Protein AF-A0A2G9NJZ9-F1 (afdb_monomer)

Secondary structure (DSSP, 8-state):
-------------TTHHHHHHHHHHHHHHHHHHHHHHHHHHHHHHHHHHHHHHHHHHTT--EEEEE---SSTTS--TTTS---TT----EEEEEEEPS-SSS-B-EEEEEEE-SS-EEEEEEEGGGSS---B-TT-EEEEEE--TT-SS----TT-PPEEEEEEEEE-TTS-EEE-TT--EEEE--

Foldseek 3Di:
DDDDDDDDDPDDPPPPVVVVVVVVVVVVVVVVVVVVVVVVVVVVVVVVLLVLFQQQLVWKAKDKDWDFPPDPVRPFLLAADDPPPDFSWTKIKMFIEDTGDDKFQAKKKWKDLPPDIDIDIAGVVVVRHRIADHRGMDIDTHGQPPPPDRPHDPPGWMWIWMWTWDATPVRDTDTNPPNTDTDIDD

Sequence (186 aa):
MKGGEDKLRQINKKGLSTIVTTLIMVLLVIVAIMIVWGVVNGMLSNTKSRTETLSKCTEISIQTSVKGGTSPTDQSRCGTQFVAGGSEDCQVTVERKLGGGGTIDGLKIVVSDGTSSISEDFTASTGETGNLGEVASKTFTVDQTTATTLIDAVGTSYKITAVPFFLDASGKQVYCNEATYTFSHP

Structure (mmCIF, N/CA/C/O backbone):
data_AF-A0A2G9NJZ9-F1
#
_entry.id   AF-A0A2G9NJZ9-F1
#
loop_
_atom_site.group_PDB
_atom_site.id
_atom_site.type_symbol
_atom_site.label_atom_id
_atom_site.label_alt_id
_atom_site.label_comp_id
_atom_site.label_asym_id
_atom_site.label_entity_id
_atom_site.label_seq_id
_atom_site.pdbx_PDB_ins_code
_atom_site.Cartn_x
_atom_site.Cartn_y
_atom_site.Cartn_z
_atom_site.occupancy
_atom_site.B_iso_or_equiv
_atom_site.auth_seq_id
_atom_site.auth_comp_id
_atom_site.auth_asym_id
_atom_site.auth_atom_id
_atom_site.pdbx_PDB_model_num
ATOM 1 N N . MET A 1 1 ? -40.829 24.770 97.230 1.00 45.19 1 MET A N 1
ATOM 2 C CA . MET A 1 1 ? -40.334 23.404 96.952 1.00 45.19 1 MET A CA 1
ATOM 3 C C . MET A 1 1 ? -40.577 23.106 95.478 1.00 45.19 1 MET A C 1
ATOM 5 O O . MET A 1 1 ? -41.706 23.283 95.060 1.00 45.19 1 MET A O 1
ATOM 9 N N . LYS A 1 2 ? -39.491 22.761 94.756 1.00 49.41 2 LYS A N 1
ATOM 10 C CA . LYS A 1 2 ? -39.335 21.843 93.596 1.00 49.41 2 LYS A CA 1
ATOM 11 C C . LYS A 1 2 ? -40.462 21.792 92.541 1.00 49.41 2 LYS A C 1
ATOM 13 O O . LYS A 1 2 ? -41.576 21.459 92.894 1.00 49.41 2 LYS A O 1
ATOM 18 N N . GLY A 1 3 ? -40.252 22.033 91.243 1.00 61.03 3 GLY A N 1
ATOM 19 C CA . GLY A 1 3 ? -39.043 21.928 90.412 1.00 61.03 3 GLY A CA 1
ATOM 20 C C . GLY A 1 3 ? -38.991 20.560 89.711 1.00 61.03 3 GLY A C 1
ATOM 21 O O . GLY A 1 3 ? -38.747 19.559 90.378 1.00 61.03 3 GLY A O 1
ATOM 22 N N . GLY A 1 4 ? -39.194 20.554 88.390 1.00 64.50 4 GLY A N 1
ATOM 23 C CA . GLY A 1 4 ? -39.422 19.385 87.519 1.00 64.50 4 GLY A CA 1
ATOM 24 C C . GLY A 1 4 ? -40.780 19.587 86.848 1.00 64.50 4 GLY A C 1
ATOM 25 O O . GLY A 1 4 ? -41.740 19.834 87.557 1.00 64.50 4 GLY A O 1
ATOM 26 N N . GLU A 1 5 ? -40.921 19.670 85.527 1.00 58.47 5 GLU A N 1
ATOM 27 C CA . GLU A 1 5 ? -40.842 18.532 84.608 1.00 58.47 5 GLU A CA 1
ATOM 28 C C . GLU A 1 5 ? -40.707 19.017 83.140 1.00 58.47 5 GLU A C 1
ATOM 30 O O . GLU A 1 5 ? -41.648 18.926 82.365 1.00 58.47 5 GLU A O 1
ATOM 35 N N . ASP A 1 6 ? -39.527 19.476 82.710 1.00 59.28 6 ASP A N 1
ATOM 36 C CA . ASP A 1 6 ? -39.262 19.772 81.288 1.00 59.28 6 ASP A CA 1
ATOM 37 C C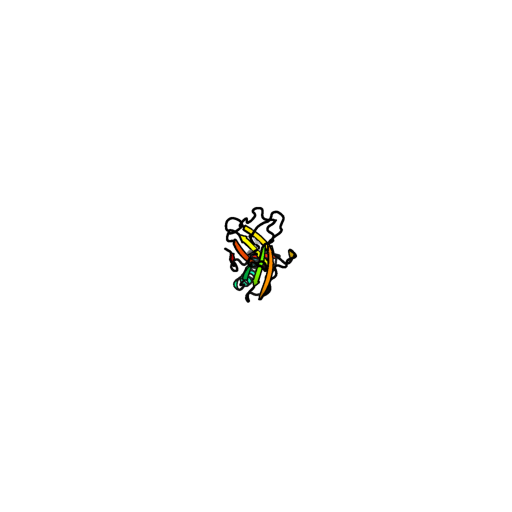 . ASP A 1 6 ? -38.173 18.840 80.756 1.00 59.28 6 ASP A C 1
ATOM 39 O O . ASP A 1 6 ? -37.009 19.218 80.596 1.00 59.28 6 ASP A O 1
ATOM 43 N N . LYS A 1 7 ? -38.504 17.561 80.544 1.00 61.22 7 LYS A N 1
ATOM 44 C CA . LYS A 1 7 ? -37.526 16.625 79.976 1.00 61.22 7 LYS A CA 1
ATOM 45 C C . LYS A 1 7 ? -38.126 15.463 79.200 1.00 61.22 7 LYS A C 1
ATOM 47 O O . LYS A 1 7 ? -37.788 14.318 79.467 1.00 61.22 7 LYS A O 1
ATOM 52 N N . LEU A 1 8 ? -38.961 15.713 78.192 1.00 64.62 8 LEU A N 1
ATOM 53 C CA . LEU A 1 8 ? -39.339 14.643 77.265 1.00 64.62 8 LEU A CA 1
ATOM 54 C C . LEU A 1 8 ? -39.362 15.102 75.806 1.00 64.62 8 LEU A C 1
ATOM 56 O O . LEU A 1 8 ? -39.957 16.112 75.458 1.00 64.62 8 LEU A O 1
ATOM 60 N N . ARG A 1 9 ? -38.761 14.241 74.970 1.00 60.66 9 ARG A N 1
ATOM 61 C CA . ARG A 1 9 ? -38.764 14.195 73.495 1.00 60.66 9 ARG A CA 1
ATOM 62 C C . ARG A 1 9 ? -37.653 14.940 72.756 1.00 60.66 9 ARG A C 1
ATOM 64 O O . ARG A 1 9 ? -37.894 15.770 71.889 1.00 60.66 9 ARG A O 1
ATOM 71 N N . GLN A 1 10 ? -36.422 14.473 72.953 1.00 61.88 10 GLN A N 1
ATOM 72 C CA . GLN A 1 10 ? -35.393 14.553 71.915 1.00 61.88 10 GLN A CA 1
ATOM 73 C C . GLN A 1 10 ? -35.492 13.286 71.043 1.00 61.88 10 GLN A C 1
ATOM 75 O O . GLN A 1 10 ? -34.982 12.225 71.391 1.00 61.88 10 GLN A O 1
ATOM 80 N N . ILE A 1 11 ? -36.251 13.361 69.949 1.00 62.44 11 ILE A N 1
ATOM 81 C CA . ILE A 1 11 ? -36.480 12.227 69.042 1.00 62.44 11 ILE A CA 1
ATOM 82 C C . ILE A 1 11 ? -35.217 12.027 68.189 1.00 62.44 11 ILE A C 1
ATOM 84 O O . ILE A 1 11 ? -34.741 12.957 67.536 1.00 62.44 11 ILE A O 1
ATOM 88 N N . ASN A 1 12 ? -34.664 10.814 68.221 1.00 62.75 12 ASN A N 1
ATOM 89 C CA . ASN A 1 12 ? -33.459 10.382 67.510 1.00 62.75 12 ASN A CA 1
ATOM 90 C C . ASN A 1 12 ? -33.547 10.623 65.986 1.00 62.75 12 ASN A C 1
ATOM 92 O O . ASN A 1 12 ? -34.016 9.773 65.237 1.00 62.75 12 ASN A O 1
ATOM 96 N N . LYS A 1 13 ? -33.012 11.752 65.502 1.00 57.97 13 LYS A N 1
ATOM 97 C CA . LYS A 1 13 ? -32.782 12.022 64.064 1.00 57.97 13 LYS A CA 1
ATOM 98 C C . LYS A 1 13 ? -31.483 11.398 63.519 1.00 57.97 13 LYS A C 1
ATOM 100 O O . LYS A 1 13 ? -31.133 11.611 62.363 1.00 57.97 13 LYS A O 1
ATOM 105 N N . LYS A 1 14 ? -30.755 10.624 64.334 1.00 59.78 14 LYS A N 1
ATOM 106 C CA . LYS A 1 14 ? -29.410 10.117 64.004 1.00 59.78 14 LYS A CA 1
ATOM 107 C C . LYS A 1 14 ? -29.382 8.955 62.995 1.00 59.78 14 LYS A C 1
ATOM 109 O O . LYS A 1 14 ? -28.317 8.666 62.472 1.00 59.78 14 LYS A O 1
ATOM 114 N N . GLY A 1 15 ? -30.521 8.326 62.684 1.00 62.88 15 GLY A N 1
ATOM 115 C CA . GLY A 1 15 ? -30.585 7.216 61.716 1.00 62.88 15 GLY A CA 1
ATOM 116 C C . GLY A 1 15 ? -30.748 7.639 60.249 1.00 62.88 15 GLY A C 1
ATOM 117 O O . GLY A 1 15 ? -30.256 6.960 59.355 1.00 62.88 15 GLY A O 1
ATOM 118 N N . LEU A 1 16 ? -31.398 8.779 59.986 1.00 68.44 16 LEU A N 1
ATOM 119 C CA . LEU A 1 16 ? -31.739 9.207 58.621 1.00 68.44 16 LEU A CA 1
ATOM 120 C C . LEU A 1 16 ? -30.528 9.756 57.848 1.00 68.44 16 LEU A C 1
ATOM 122 O O . LEU A 1 16 ? -30.429 9.557 56.643 1.00 68.44 16 LEU A O 1
ATOM 126 N N . SER A 1 17 ? -29.572 10.387 58.540 1.00 75.81 17 SER A N 1
ATOM 127 C CA . SER A 1 17 ? -28.379 10.969 57.904 1.00 75.81 17 SER A CA 1
ATOM 128 C C . SER A 1 17 ? -27.462 9.905 57.286 1.00 75.81 17 SER A C 1
ATOM 130 O O . SER A 1 17 ? -26.921 10.106 56.205 1.00 75.81 17 SER A O 1
ATOM 132 N N . THR A 1 18 ? -27.350 8.735 57.922 1.00 86.88 18 THR A N 1
ATOM 133 C CA . THR A 1 18 ? -26.489 7.634 57.457 1.00 86.88 18 THR A CA 1
ATOM 134 C C . THR A 1 18 ? -27.000 6.988 56.167 1.00 86.88 18 THR A C 1
ATOM 136 O O . THR A 1 18 ? -26.220 6.573 55.312 1.00 86.88 18 THR A O 1
ATOM 139 N N . ILE A 1 19 ? -28.321 6.910 56.003 1.00 90.25 19 ILE A N 1
ATOM 140 C CA . ILE A 1 19 ? -28.944 6.360 54.791 1.00 90.25 19 ILE A CA 1
ATOM 141 C C . ILE A 1 19 ? -28.762 7.328 53.620 1.00 90.25 19 ILE A C 1
ATOM 143 O O . ILE A 1 19 ? -28.452 6.919 52.505 1.00 90.25 19 ILE A O 1
ATOM 147 N N . VAL A 1 20 ? -28.900 8.629 53.878 1.00 90.69 20 VAL A N 1
ATOM 148 C CA . VAL A 1 20 ? -28.715 9.651 52.843 1.00 90.69 20 VAL A CA 1
ATOM 149 C C . VAL A 1 20 ? -27.256 9.702 52.381 1.00 90.69 20 VAL A C 1
ATOM 151 O O . VAL A 1 20 ? -27.003 9.759 51.181 1.00 90.69 20 VAL A O 1
ATOM 154 N N . THR A 1 21 ? -26.283 9.610 53.293 1.00 90.94 21 THR A N 1
ATOM 155 C CA . THR A 1 21 ? -24.860 9.604 52.913 1.00 90.94 21 THR A CA 1
ATOM 156 C C . THR A 1 21 ? -24.457 8.352 52.138 1.00 90.94 21 THR A C 1
ATOM 158 O O . THR A 1 21 ? -23.699 8.458 51.175 1.00 90.94 21 THR A O 1
ATOM 161 N N . THR A 1 22 ? -24.986 7.180 52.496 1.00 93.19 22 THR A N 1
ATOM 162 C CA . THR A 1 22 ? -24.743 5.939 51.738 1.00 93.19 22 THR A CA 1
ATOM 163 C C . THR A 1 22 ? -25.377 5.978 50.348 1.00 93.19 22 THR A C 1
ATOM 165 O O . THR A 1 22 ? -24.724 5.593 49.382 1.00 93.19 22 THR A O 1
ATOM 168 N N . LEU A 1 23 ? -26.587 6.527 50.206 1.00 92.62 23 LEU A N 1
ATOM 169 C CA . LEU A 1 23 ? -27.215 6.749 48.897 1.00 92.62 23 LEU A CA 1
ATOM 170 C C . LEU A 1 23 ? -26.398 7.689 48.005 1.00 92.62 23 LEU A C 1
ATOM 172 O O . LEU A 1 23 ? -26.189 7.387 46.832 1.00 92.62 23 LEU A O 1
ATOM 176 N N . ILE A 1 24 ? -25.899 8.798 48.559 1.00 93.94 24 ILE A N 1
ATOM 177 C CA . ILE A 1 24 ? -25.054 9.743 47.815 1.00 93.94 24 ILE A CA 1
ATOM 178 C C . ILE A 1 24 ? -23.742 9.073 47.383 1.00 93.94 24 ILE A C 1
ATOM 180 O O . ILE A 1 24 ? -23.342 9.218 46.231 1.00 93.94 24 ILE A O 1
ATOM 184 N N . MET A 1 25 ? -23.106 8.292 48.264 1.00 94.06 25 MET A N 1
ATOM 185 C CA . MET A 1 25 ? -21.909 7.504 47.932 1.00 94.06 25 MET A CA 1
ATOM 186 C C . MET A 1 25 ? -22.158 6.557 46.751 1.00 94.06 25 MET A C 1
ATOM 188 O O . MET A 1 25 ? -21.381 6.549 45.800 1.00 94.06 25 MET A O 1
ATOM 192 N N . VAL A 1 26 ? -23.259 5.800 46.769 1.00 95.50 26 VAL A N 1
ATOM 193 C CA . VAL A 1 26 ? -23.597 4.863 45.682 1.00 95.50 26 VAL A CA 1
ATOM 194 C C . VAL A 1 26 ? -23.884 5.604 44.374 1.00 95.50 26 VAL A C 1
ATOM 196 O O . VAL A 1 26 ? -23.425 5.181 43.313 1.00 95.50 26 VAL A O 1
ATOM 199 N N . LEU A 1 27 ? -24.591 6.734 44.436 1.00 95.81 27 LEU A N 1
ATOM 200 C CA . LEU A 1 27 ? -24.934 7.520 43.252 1.00 95.81 27 LEU A CA 1
ATOM 201 C C . LEU A 1 27 ? -23.685 8.096 42.566 1.00 95.81 27 LEU A C 1
ATOM 203 O O . LEU A 1 27 ? -23.582 8.046 41.341 1.00 95.81 27 LEU A O 1
ATOM 207 N N . LEU A 1 28 ? -22.699 8.559 43.341 1.00 95.94 28 LEU A N 1
ATOM 208 C CA . LEU A 1 28 ? -21.426 9.053 42.805 1.00 95.94 28 LEU A CA 1
ATOM 209 C C . LEU A 1 28 ? -20.610 7.954 42.110 1.00 95.94 28 LEU A C 1
ATOM 211 O O . LEU A 1 28 ? -19.997 8.207 41.072 1.00 95.94 28 LEU A O 1
ATOM 215 N N . VAL A 1 29 ? -20.637 6.726 42.633 1.00 96.81 29 VAL A N 1
ATOM 216 C CA . VAL A 1 29 ? -19.938 5.587 42.019 1.00 96.81 29 VAL A CA 1
ATOM 217 C C . VAL A 1 29 ? -20.539 5.234 40.655 1.00 96.81 29 VAL A C 1
ATOM 219 O O . VAL A 1 29 ? -19.794 4.994 39.707 1.00 96.81 29 VAL A O 1
ATOM 222 N N . ILE A 1 30 ? -21.868 5.263 40.510 1.00 96.38 30 ILE A N 1
ATOM 223 C CA . ILE A 1 30 ? -22.534 4.972 39.227 1.00 96.38 30 ILE A CA 1
ATOM 224 C C . ILE A 1 30 ? -22.129 5.992 38.154 1.00 96.38 30 ILE A C 1
ATOM 226 O O . ILE A 1 30 ? -21.809 5.607 37.029 1.00 96.38 30 ILE A O 1
ATOM 230 N N . VAL A 1 31 ? -22.086 7.283 38.504 1.00 96.25 31 VAL A N 1
ATOM 231 C CA . VAL A 1 31 ? -21.661 8.344 37.575 1.00 96.25 31 VAL A CA 1
ATOM 232 C C . VAL A 1 31 ? -20.212 8.139 37.131 1.00 96.25 31 VAL A C 1
ATOM 234 O O . VAL A 1 31 ? -19.912 8.247 35.943 1.00 96.25 31 VAL A O 1
ATOM 237 N N . ALA A 1 32 ? -19.317 7.783 38.056 1.00 95.88 32 ALA A N 1
ATOM 238 C CA . ALA A 1 32 ? -17.924 7.499 37.723 1.00 95.88 32 ALA A CA 1
ATOM 239 C C . ALA A 1 32 ? -17.794 6.334 36.723 1.00 95.88 32 ALA A C 1
ATOM 241 O O . ALA A 1 32 ? -17.042 6.438 35.752 1.00 95.88 32 ALA A O 1
ATOM 242 N N . ILE A 1 33 ? -18.570 5.259 36.903 1.00 95.44 33 ILE A N 1
ATOM 243 C CA . ILE A 1 33 ? -18.577 4.106 35.986 1.00 95.44 33 ILE A CA 1
ATOM 244 C C . ILE A 1 33 ? -19.054 4.515 34.583 1.00 95.44 33 ILE A C 1
ATOM 246 O O . ILE A 1 33 ? -18.465 4.085 33.589 1.00 95.44 33 ILE A O 1
ATOM 250 N N . MET A 1 34 ? -20.071 5.381 34.481 1.00 93.12 34 MET A N 1
ATOM 251 C CA . MET A 1 34 ? -20.576 5.862 33.186 1.00 93.12 34 MET A CA 1
ATOM 252 C C . MET A 1 34 ? -19.512 6.623 32.385 1.00 93.12 34 MET A C 1
ATOM 254 O O . MET A 1 34 ? -19.393 6.422 31.176 1.00 93.12 34 MET A O 1
ATOM 258 N N . ILE A 1 35 ? -18.711 7.463 33.048 1.00 93.44 35 ILE A N 1
ATOM 259 C CA . ILE A 1 35 ? -17.644 8.231 32.388 1.00 93.44 35 ILE A CA 1
ATOM 260 C C . ILE A 1 35 ? -16.563 7.291 31.842 1.00 93.44 35 ILE A C 1
ATOM 262 O O . ILE A 1 35 ? -16.153 7.426 30.688 1.00 93.44 35 ILE A O 1
ATOM 266 N N . VAL A 1 36 ? -16.139 6.303 32.638 1.00 93.38 36 VAL A N 1
ATOM 267 C CA . VAL A 1 36 ? -15.136 5.313 32.211 1.00 93.38 36 VAL A CA 1
ATOM 268 C C . VAL A 1 36 ? -15.630 4.531 30.991 1.00 93.38 36 VAL A C 1
ATOM 270 O O . VAL A 1 36 ? -14.877 4.349 30.035 1.00 93.38 36 VAL A O 1
ATOM 273 N N . TRP A 1 37 ? -16.906 4.133 30.972 1.00 89.69 37 TRP A N 1
ATOM 274 C CA . TRP A 1 37 ? -17.484 3.406 29.840 1.00 89.69 37 TRP A CA 1
ATOM 275 C C . TRP A 1 37 ? -17.494 4.230 28.547 1.00 89.69 37 TRP A C 1
ATOM 277 O O . TRP A 1 37 ? -17.218 3.695 27.474 1.00 89.69 37 TRP A O 1
ATOM 287 N N . GLY A 1 38 ? -17.748 5.539 28.643 1.00 88.38 38 GLY A N 1
ATOM 288 C CA . GLY A 1 38 ? -17.698 6.449 27.496 1.00 88.38 38 GLY A CA 1
ATOM 289 C C . GLY A 1 38 ? -16.318 6.497 26.835 1.00 88.38 38 GLY A C 1
ATOM 290 O O . GLY A 1 38 ? -16.213 6.385 25.613 1.00 88.38 38 GLY A O 1
ATOM 291 N N . VAL A 1 39 ? -15.253 6.585 27.638 1.00 86.06 39 VAL A N 1
ATOM 292 C CA . VAL A 1 39 ? -13.868 6.616 27.133 1.00 86.06 39 VAL A CA 1
ATOM 293 C C . VAL A 1 39 ? -13.471 5.271 26.522 1.00 86.06 39 VAL A C 1
ATOM 295 O O . VAL A 1 39 ? -12.928 5.228 25.416 1.00 86.06 39 VAL A O 1
ATOM 298 N N . VAL A 1 40 ? -13.785 4.164 27.203 1.00 84.19 40 VAL A N 1
ATOM 299 C CA . VAL A 1 40 ? -13.480 2.809 26.718 1.00 84.19 40 VAL A CA 1
ATOM 300 C C . VAL A 1 40 ? -14.196 2.533 25.392 1.00 84.19 40 VAL A C 1
ATOM 302 O O . VAL A 1 40 ? -13.575 2.043 24.450 1.00 84.19 40 VAL A O 1
ATOM 305 N N . ASN A 1 41 ? -15.471 2.908 25.267 1.00 79.69 41 ASN A N 1
ATOM 306 C CA . ASN A 1 41 ? -16.237 2.673 24.044 1.00 79.69 41 ASN A CA 1
ATOM 307 C C . ASN A 1 41 ? -15.708 3.489 22.849 1.00 79.69 41 ASN A C 1
ATOM 309 O O . ASN A 1 41 ? -15.658 2.971 21.734 1.00 79.69 41 ASN A O 1
ATOM 313 N N . GLY A 1 42 ? -15.243 4.723 23.085 1.00 76.94 42 GLY A N 1
ATOM 314 C CA . GLY A 1 42 ? -14.606 5.549 22.054 1.00 76.94 42 GLY A CA 1
ATOM 315 C C . GLY A 1 42 ? -13.270 4.986 21.548 1.00 76.94 42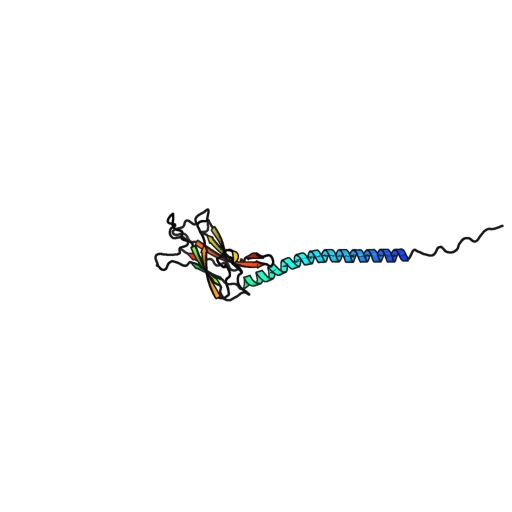 GLY A C 1
ATOM 316 O O . GLY A 1 42 ? -12.951 5.110 20.367 1.00 76.94 42 GLY A O 1
ATOM 317 N N . MET A 1 43 ? -12.494 4.312 22.404 1.00 73.00 43 MET A N 1
ATOM 318 C CA . MET A 1 43 ? -11.292 3.585 21.968 1.00 73.00 43 MET A CA 1
ATOM 319 C C . MET A 1 43 ? -11.632 2.281 21.229 1.00 73.00 43 MET A C 1
ATOM 321 O O . MET A 1 43 ? -10.979 1.943 20.237 1.00 73.00 43 MET A O 1
ATOM 325 N N . LEU A 1 44 ? -12.668 1.555 21.665 1.00 67.38 44 LEU A N 1
ATOM 326 C CA . LEU A 1 44 ? -13.077 0.302 21.024 1.00 67.38 44 LEU A CA 1
ATOM 327 C C . LEU A 1 44 ? -13.627 0.511 19.606 1.00 67.38 44 LEU A C 1
ATOM 329 O O . LEU A 1 44 ? -13.333 -0.301 18.728 1.00 67.38 44 LEU A O 1
ATOM 333 N N . SER A 1 45 ? -14.385 1.582 19.348 1.00 62.75 45 SER A N 1
ATOM 334 C CA . SER A 1 45 ? -14.922 1.865 18.007 1.00 62.75 45 SER A CA 1
ATOM 335 C C . SER A 1 45 ? -13.821 2.109 16.973 1.00 62.75 45 SER A C 1
ATOM 337 O O . SER A 1 45 ? -13.905 1.596 15.860 1.00 62.75 45 SER A O 1
ATOM 339 N N . ASN A 1 46 ? -12.749 2.805 17.359 1.00 59.69 46 ASN A N 1
ATOM 340 C CA . ASN A 1 46 ? -11.605 3.083 16.483 1.00 59.69 46 ASN A CA 1
ATOM 341 C C . ASN A 1 46 ? -10.724 1.851 16.219 1.00 59.69 46 ASN A C 1
ATOM 343 O O . ASN A 1 46 ? -9.953 1.831 15.263 1.00 59.69 46 ASN A O 1
ATOM 347 N N . THR A 1 47 ? -10.825 0.820 17.062 1.00 59.31 47 THR A N 1
ATOM 348 C CA . THR A 1 47 ? -10.023 -0.402 16.915 1.00 59.31 47 THR A CA 1
ATOM 349 C C . THR A 1 47 ? -10.700 -1.409 15.979 1.00 59.31 47 THR A C 1
ATOM 351 O O . THR A 1 47 ? -10.021 -2.035 15.168 1.00 59.31 47 THR A O 1
ATOM 354 N N . LYS A 1 48 ? -12.037 -1.522 16.020 1.00 60.97 48 LYS A N 1
ATOM 355 C CA . LYS A 1 48 ? -12.803 -2.482 15.197 1.00 60.97 48 LYS A CA 1
ATOM 356 C C . LYS A 1 48 ? -12.638 -2.258 13.690 1.00 60.97 48 LYS A C 1
ATOM 358 O O . LYS A 1 48 ? -12.374 -3.210 12.963 1.00 60.97 48 LYS A O 1
ATOM 363 N N . SER A 1 49 ? -12.710 -1.006 13.237 1.00 60.53 49 SER A N 1
ATOM 364 C CA . SER A 1 49 ? -12.559 -0.650 11.816 1.00 60.53 49 SER A CA 1
ATOM 365 C C . SER A 1 49 ? -11.183 -1.024 11.260 1.00 60.53 49 SER A C 1
ATOM 367 O O . SER A 1 49 ? -11.051 -1.439 10.108 1.00 60.53 49 SER A O 1
ATOM 369 N N . ARG A 1 50 ? -10.144 -0.928 12.093 1.00 60.00 50 ARG A N 1
ATOM 370 C CA . ARG A 1 50 ? -8.773 -1.251 11.701 1.00 60.00 50 ARG A CA 1
ATOM 371 C C . ARG A 1 50 ? -8.550 -2.761 11.611 1.00 60.00 50 ARG A C 1
ATOM 373 O O . ARG A 1 50 ? -7.862 -3.211 10.700 1.00 60.00 50 ARG A O 1
ATOM 380 N N . THR A 1 51 ? -9.159 -3.540 12.505 1.00 62.84 51 THR A N 1
ATOM 381 C CA . THR A 1 51 ? -9.051 -5.008 12.506 1.00 62.84 51 THR A CA 1
ATOM 382 C C . THR A 1 51 ? -9.754 -5.643 11.307 1.00 62.84 51 THR A C 1
ATOM 384 O O . THR A 1 51 ? -9.158 -6.494 10.654 1.00 62.84 51 THR A O 1
ATOM 387 N N . GLU A 1 52 ? -10.965 -5.192 10.962 1.00 69.06 52 GLU A N 1
ATOM 388 C CA . GLU A 1 52 ? -11.691 -5.687 9.777 1.00 69.06 52 GLU A CA 1
ATOM 389 C C . GLU A 1 52 ? -10.938 -5.393 8.474 1.00 69.06 52 GLU A C 1
ATOM 391 O O . GLU A 1 52 ? -10.954 -6.182 7.529 1.00 69.06 52 GLU A O 1
ATOM 396 N N . THR A 1 53 ? -10.236 -4.262 8.431 1.00 71.75 53 THR A N 1
ATOM 397 C CA . THR A 1 53 ? -9.443 -3.861 7.269 1.00 71.75 53 THR A CA 1
ATOM 398 C C . THR A 1 53 ? -8.157 -4.682 7.144 1.00 71.75 53 THR A C 1
ATOM 400 O O . THR A 1 53 ? -7.803 -5.118 6.052 1.00 71.75 53 THR A O 1
ATOM 403 N N . LEU A 1 54 ? -7.493 -4.976 8.266 1.00 72.75 54 LEU A N 1
ATOM 404 C CA . LEU A 1 54 ? -6.298 -5.824 8.301 1.00 72.75 54 LEU A CA 1
ATOM 405 C C . LEU A 1 54 ? -6.598 -7.277 7.911 1.00 72.75 54 LEU A C 1
ATOM 407 O O . LEU A 1 54 ? -5.801 -7.881 7.200 1.00 72.75 54 LEU A O 1
ATOM 411 N N . SER A 1 55 ? -7.758 -7.825 8.293 1.00 74.38 55 SER A N 1
ATOM 412 C CA . SER A 1 55 ? -8.153 -9.176 7.859 1.00 74.38 55 SER A CA 1
ATOM 413 C C . SER A 1 55 ? -8.384 -9.291 6.352 1.00 74.38 55 SER A C 1
ATOM 415 O O . SER A 1 55 ? -8.275 -10.378 5.798 1.00 74.38 55 SER A O 1
ATOM 417 N N . LYS A 1 56 ? -8.674 -8.183 5.656 1.00 77.50 56 LYS A N 1
ATOM 418 C CA . LYS A 1 56 ? -8.747 -8.197 4.189 1.00 77.50 56 LYS A CA 1
ATOM 419 C C . LYS A 1 56 ? -7.360 -8.315 3.563 1.00 77.50 56 LYS A C 1
ATOM 421 O O . LYS A 1 56 ? -7.234 -8.911 2.504 1.00 77.50 56 LYS A O 1
ATOM 426 N N . CYS A 1 57 ? -6.323 -7.794 4.219 1.00 78.75 57 CYS A N 1
ATOM 427 C CA . CYS A 1 57 ? -4.956 -7.797 3.705 1.00 78.75 57 CYS A CA 1
ATOM 428 C C . CYS A 1 57 ? -4.291 -9.181 3.706 1.00 78.75 57 CYS A C 1
ATOM 430 O O . CYS A 1 57 ? -3.478 -9.444 2.825 1.00 78.75 57 CYS A O 1
ATOM 432 N N . THR A 1 58 ? -4.626 -10.062 4.655 1.00 73.38 58 THR A N 1
ATOM 433 C CA . THR A 1 58 ? -3.915 -11.341 4.866 1.00 73.38 58 T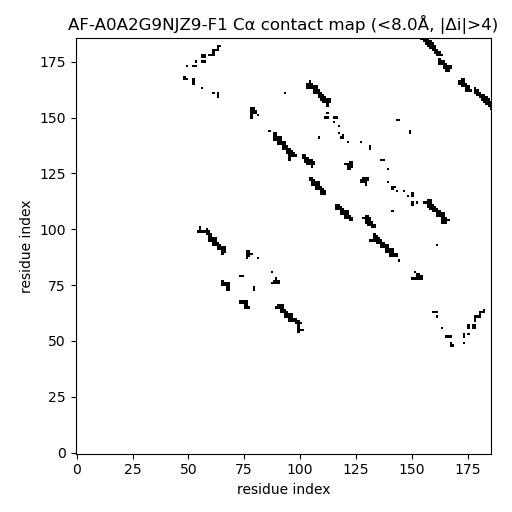HR A CA 1
ATOM 434 C C . THR A 1 58 ? -4.082 -12.349 3.732 1.00 73.38 58 THR A C 1
ATOM 436 O O . THR A 1 58 ? -3.267 -13.250 3.578 1.00 73.38 58 THR A O 1
ATOM 439 N N . GLU A 1 59 ? -5.138 -12.219 2.936 1.00 73.62 59 GLU A N 1
ATOM 440 C CA . GLU A 1 59 ? -5.447 -13.159 1.854 1.00 73.62 59 GLU A CA 1
ATOM 441 C C . GLU A 1 59 ? -5.246 -12.547 0.459 1.00 73.62 59 GLU A C 1
ATOM 443 O O . GLU A 1 59 ? -5.477 -13.208 -0.553 1.00 73.62 59 GLU A O 1
ATOM 448 N N . ILE A 1 60 ? -4.820 -11.284 0.376 1.00 79.00 60 ILE A N 1
ATOM 449 C CA . ILE A 1 60 ? -4.600 -10.615 -0.905 1.00 79.00 60 ILE A CA 1
ATOM 450 C C . ILE A 1 60 ? -3.220 -10.981 -1.430 1.00 79.00 60 ILE A C 1
ATOM 452 O O . ILE A 1 60 ? -2.194 -10.590 -0.877 1.00 79.00 60 ILE A O 1
ATOM 456 N N . SER A 1 61 ? -3.204 -11.682 -2.559 1.00 80.56 61 SER A N 1
ATOM 457 C CA . SER A 1 61 ? -1.996 -11.900 -3.346 1.00 80.56 61 SER A CA 1
ATOM 458 C C . SER A 1 61 ? -2.045 -11.040 -4.605 1.00 80.56 61 SER A C 1
ATOM 460 O O . SER A 1 61 ? -3.037 -11.029 -5.340 1.00 80.56 61 SER A O 1
ATOM 462 N N . ILE A 1 62 ? -0.966 -10.301 -4.841 1.00 81.38 62 ILE A N 1
ATOM 463 C CA . ILE A 1 62 ? -0.808 -9.410 -5.986 1.00 81.38 62 ILE A CA 1
ATOM 464 C C . ILE A 1 62 ? 0.385 -9.874 -6.807 1.00 81.38 62 ILE A C 1
ATOM 466 O O . ILE A 1 62 ? 1.360 -10.372 -6.273 1.00 81.38 62 ILE A O 1
ATOM 470 N N . GLN A 1 63 ? 0.327 -9.727 -8.119 1.00 81.06 63 GLN A N 1
ATOM 471 C CA . GLN A 1 63 ? 1.484 -9.893 -8.984 1.00 81.06 63 GLN A CA 1
ATOM 472 C C . GLN A 1 63 ? 1.691 -8.613 -9.770 1.00 81.06 63 GLN A C 1
ATOM 474 O O . GLN A 1 63 ? 0.749 -8.042 -10.315 1.00 81.06 63 GLN A O 1
ATOM 479 N N . THR A 1 64 ? 2.932 -8.151 -9.802 1.00 76.94 64 THR A N 1
ATOM 480 C CA . THR A 1 64 ? 3.339 -6.973 -10.557 1.00 76.94 64 THR A CA 1
ATOM 481 C C . THR A 1 64 ? 4.156 -7.413 -11.762 1.00 76.94 64 THR A C 1
ATOM 483 O O . THR A 1 64 ? 5.001 -8.302 -11.677 1.00 76.94 64 THR A O 1
ATOM 486 N N . SER A 1 65 ? 3.892 -6.795 -12.905 1.00 73.94 65 SER A N 1
ATOM 487 C CA . SER A 1 65 ? 4.671 -6.971 -14.127 1.00 73.94 65 SER A CA 1
ATOM 488 C C . SER A 1 65 ? 4.832 -5.630 -14.828 1.00 73.94 65 SER A C 1
ATOM 490 O O . SER A 1 65 ? 3.944 -4.779 -14.781 1.00 73.94 65 SER A O 1
ATOM 492 N N . VAL A 1 66 ? 5.977 -5.428 -15.473 1.00 69.50 66 VAL A N 1
ATOM 493 C CA . VAL A 1 66 ? 6.207 -4.253 -16.318 1.00 69.50 66 VAL A CA 1
ATOM 494 C C . VAL A 1 66 ? 5.786 -4.596 -17.730 1.00 69.50 66 VAL A C 1
ATOM 496 O O . VAL A 1 66 ? 6.206 -5.620 -18.273 1.00 69.50 66 VAL A O 1
ATOM 499 N N . LYS A 1 67 ? 4.973 -3.739 -18.345 1.00 62.31 67 LYS A N 1
ATOM 500 C CA . LYS A 1 67 ? 4.642 -3.904 -19.757 1.00 62.31 67 LYS A CA 1
ATOM 501 C C . LYS A 1 67 ? 5.779 -3.311 -20.595 1.00 62.31 67 LYS A C 1
ATOM 503 O O . LYS A 1 67 ? 5.920 -2.096 -20.688 1.00 62.31 67 LYS A O 1
ATOM 508 N N . GLY A 1 68 ? 6.616 -4.180 -21.163 1.00 50.25 68 GLY A N 1
ATOM 509 C CA . GLY A 1 68 ? 7.539 -3.805 -22.237 1.00 50.25 68 GLY A CA 1
ATOM 510 C C . GLY A 1 68 ? 6.760 -3.475 -23.510 1.00 50.25 68 GLY A C 1
ATOM 511 O O . GLY A 1 68 ? 5.653 -3.986 -23.712 1.00 50.25 68 GLY A O 1
ATOM 512 N N . GLY A 1 69 ? 7.310 -2.606 -24.356 1.00 46.75 69 GLY A N 1
ATOM 513 C CA . GLY A 1 69 ? 6.735 -2.352 -25.674 1.00 46.75 69 GLY A CA 1
ATOM 514 C C . GLY A 1 69 ? 6.666 -3.640 -26.501 1.00 46.75 69 GLY A C 1
ATOM 515 O O . GLY A 1 69 ? 7.283 -4.654 -26.184 1.00 46.75 69 GLY A O 1
ATOM 516 N N . THR A 1 70 ? 5.898 -3.625 -27.586 1.00 39.66 70 THR A N 1
ATOM 517 C CA . THR A 1 70 ? 5.715 -4.789 -28.471 1.00 39.66 70 THR A CA 1
ATOM 518 C C . THR A 1 70 ? 6.985 -5.227 -29.216 1.00 39.66 70 THR A C 1
ATOM 520 O O . THR A 1 70 ? 6.940 -6.231 -29.924 1.00 39.66 70 THR A O 1
ATOM 523 N N . SER A 1 71 ? 8.103 -4.506 -29.085 1.00 41.66 71 SER A N 1
ATOM 524 C CA . SER A 1 71 ? 9.379 -4.858 -29.706 1.00 41.66 71 SER A CA 1
ATOM 525 C C . SER A 1 71 ? 10.351 -5.469 -28.684 1.00 41.66 71 SER A C 1
ATOM 527 O O . SER A 1 71 ? 10.492 -4.932 -27.589 1.00 41.66 71 SER A O 1
ATOM 529 N N . PRO A 1 72 ? 11.103 -6.534 -29.023 1.00 41.75 72 PRO A N 1
ATOM 530 C CA . PRO A 1 72 ? 12.167 -7.079 -28.169 1.00 41.75 72 PRO A CA 1
ATOM 531 C C . PRO A 1 72 ? 13.334 -6.103 -27.912 1.00 41.75 72 PRO A C 1
ATOM 533 O O . PRO A 1 72 ? 14.183 -6.388 -27.072 1.00 41.75 72 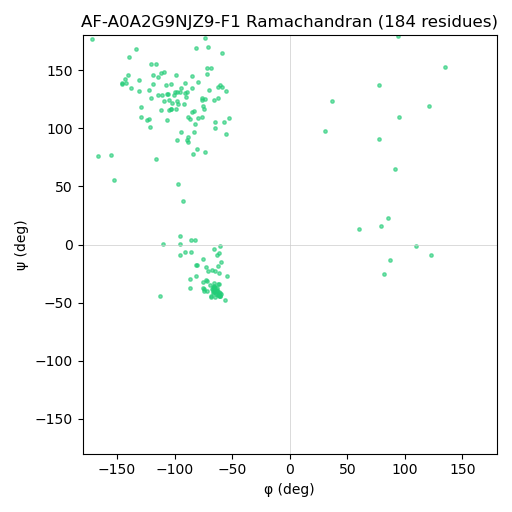PRO A O 1
ATOM 536 N N . THR A 1 73 ? 13.372 -4.959 -28.604 1.00 48.09 73 THR A N 1
ATOM 537 C CA . THR A 1 73 ? 14.273 -3.826 -28.325 1.00 48.09 73 THR A CA 1
ATOM 538 C C . THR A 1 73 ? 13.645 -2.734 -27.446 1.00 48.09 73 THR A C 1
ATOM 540 O O . THR A 1 73 ? 14.369 -1.854 -27.000 1.00 48.09 73 THR A O 1
ATOM 543 N N . ASP A 1 74 ? 12.337 -2.798 -27.167 1.00 46.66 74 ASP A N 1
ATOM 544 C CA . ASP A 1 74 ? 11.594 -1.901 -26.264 1.00 46.66 74 ASP A CA 1
ATOM 545 C C . ASP A 1 74 ? 11.456 -2.549 -24.871 1.00 46.66 74 ASP A C 1
ATOM 547 O O . ASP A 1 74 ? 10.352 -2.729 -24.336 1.00 46.66 74 ASP A O 1
ATOM 551 N N . GLN A 1 75 ? 12.582 -2.993 -24.304 1.00 44.62 75 GLN A N 1
ATOM 552 C CA . GLN A 1 75 ? 12.613 -3.567 -22.958 1.00 44.62 75 GLN A CA 1
ATOM 553 C C . GLN A 1 75 ? 12.180 -2.515 -21.931 1.00 44.62 75 GLN A C 1
ATOM 555 O O . GLN A 1 75 ? 12.713 -1.421 -21.912 1.00 44.62 75 GLN A O 1
ATOM 560 N N . SER A 1 76 ? 11.174 -2.859 -21.119 1.00 49.59 76 SER A N 1
ATOM 561 C CA . SER A 1 76 ? 10.674 -2.128 -19.942 1.00 49.59 76 SER A CA 1
ATOM 562 C C . SER A 1 76 ? 10.807 -0.593 -19.981 1.00 49.59 76 SER A C 1
ATOM 564 O O . SER A 1 76 ? 11.806 -0.026 -19.547 1.00 49.59 76 SER A O 1
ATOM 566 N N . ARG A 1 77 ? 9.729 0.105 -20.357 1.00 55.66 77 ARG A N 1
ATOM 567 C CA . ARG A 1 77 ? 9.644 1.585 -20.337 1.00 55.66 77 ARG A CA 1
ATOM 568 C C . ARG A 1 77 ? 9.815 2.232 -18.952 1.00 55.66 77 ARG A C 1
ATOM 570 O O . ARG A 1 77 ? 9.826 3.448 -18.828 1.00 55.66 77 ARG A O 1
ATOM 577 N N . CYS A 1 78 ? 10.001 1.436 -17.906 1.00 55.16 78 CYS A N 1
ATOM 578 C CA . CYS A 1 78 ? 10.591 1.907 -16.664 1.00 55.16 78 CYS A CA 1
ATOM 579 C C . CYS A 1 78 ? 12.127 1.851 -16.821 1.00 55.16 78 CYS A C 1
ATOM 581 O O . CYS A 1 78 ? 12.740 0.895 -16.360 1.00 55.16 78 CYS A O 1
ATOM 583 N N . GLY A 1 79 ? 12.729 2.820 -17.532 1.00 50.88 79 GLY A N 1
ATOM 584 C CA . GLY A 1 79 ? 14.179 3.085 -17.466 1.00 50.88 79 GLY A CA 1
ATOM 585 C C . GLY A 1 79 ? 15.017 3.024 -18.751 1.00 50.88 79 GLY A C 1
ATOM 586 O O . GLY A 1 79 ? 16.162 3.473 -18.735 1.00 50.88 79 GLY A O 1
ATOM 587 N N . THR A 1 80 ? 14.507 2.561 -19.897 1.00 44.81 80 THR A N 1
ATOM 588 C CA . THR A 1 80 ? 15.309 2.597 -21.136 1.00 44.81 80 THR A CA 1
ATOM 589 C C . THR A 1 80 ? 15.133 3.925 -21.872 1.00 44.81 80 THR A C 1
ATOM 591 O O . THR A 1 80 ? 14.301 4.050 -22.761 1.00 44.81 80 THR A O 1
ATOM 594 N N . GLN A 1 81 ? 15.974 4.897 -21.516 1.00 43.38 81 GLN A N 1
ATOM 595 C CA . GLN A 1 81 ? 16.215 6.144 -22.252 1.00 43.38 81 GLN A CA 1
ATOM 596 C C . GLN A 1 81 ? 15.138 7.237 -22.095 1.00 43.38 81 GLN A C 1
ATOM 598 O O . GLN A 1 81 ? 14.229 7.393 -22.906 1.00 43.38 81 GLN A O 1
ATOM 603 N N . PHE A 1 82 ? 15.339 8.106 -21.099 1.00 45.28 82 PHE A N 1
ATOM 604 C CA . PHE A 1 82 ? 14.746 9.443 -21.096 1.00 45.28 82 PHE A CA 1
ATOM 605 C C . PHE A 1 82 ? 15.346 10.244 -22.261 1.00 45.28 82 PHE A C 1
ATOM 607 O O . PHE A 1 82 ? 16.464 10.757 -22.185 1.00 45.28 82 PHE A O 1
ATOM 614 N N . VAL A 1 83 ? 14.621 10.361 -23.372 1.00 44.22 83 VAL A N 1
ATOM 615 C CA . VAL A 1 83 ? 14.906 11.428 -24.334 1.00 44.22 83 VAL A CA 1
ATOM 616 C C . VAL A 1 83 ? 14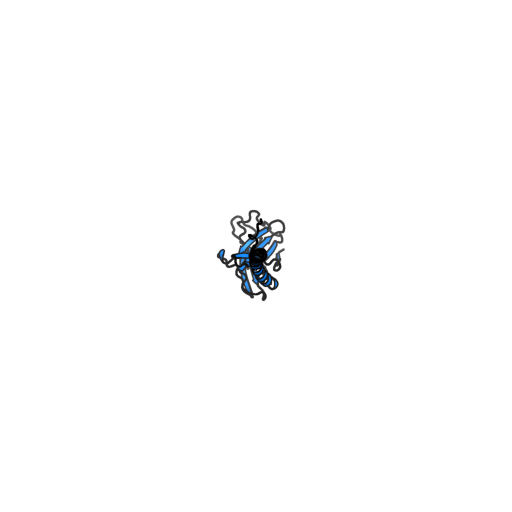.357 12.702 -23.703 1.00 44.22 83 VAL A C 1
ATOM 618 O O . VAL A 1 83 ? 13.164 12.773 -23.418 1.00 44.22 83 VAL A O 1
ATOM 621 N N . ALA A 1 84 ? 15.202 13.700 -23.438 1.00 38.41 84 ALA A N 1
ATOM 622 C CA . ALA A 1 84 ? 14.739 14.993 -22.938 1.00 38.41 84 ALA A CA 1
ATOM 623 C C . ALA A 1 84 ? 13.640 15.538 -23.879 1.00 38.41 84 ALA A C 1
ATOM 625 O O . ALA A 1 84 ? 13.924 15.887 -25.024 1.00 38.41 84 ALA A O 1
ATOM 626 N N . GLY A 1 85 ? 12.384 15.549 -23.411 1.00 44.28 85 GLY A N 1
ATOM 627 C CA . GLY A 1 85 ? 11.198 15.913 -24.201 1.00 44.28 85 GLY A CA 1
ATOM 628 C C . GLY A 1 85 ? 10.237 14.766 -24.564 1.00 44.28 85 GLY A C 1
ATOM 629 O O . GLY A 1 85 ? 9.215 15.040 -25.187 1.00 44.28 85 GLY A O 1
ATOM 630 N N . GLY A 1 86 ? 10.523 13.516 -24.181 1.00 47.28 86 GLY A N 1
ATOM 631 C CA . GLY A 1 86 ? 9.608 12.375 -24.300 1.00 47.28 86 GLY A CA 1
ATOM 632 C C . GLY A 1 86 ? 8.960 12.028 -22.957 1.00 47.28 86 GLY A C 1
ATOM 633 O O . GLY A 1 86 ? 9.661 11.747 -21.990 1.00 47.28 86 GLY A O 1
ATOM 634 N N . SER A 1 87 ? 7.628 12.051 -22.886 1.00 50.41 87 SER A N 1
ATOM 635 C CA . SER A 1 87 ? 6.851 11.559 -21.740 1.00 50.41 87 SER A CA 1
ATOM 636 C C . SER A 1 87 ? 6.726 10.036 -21.834 1.00 50.41 87 SER A C 1
ATOM 638 O O . SER A 1 87 ? 5.758 9.511 -22.389 1.00 50.41 87 SER A O 1
ATOM 640 N N . GLU A 1 88 ? 7.751 9.313 -21.393 1.00 58.34 88 GLU A N 1
A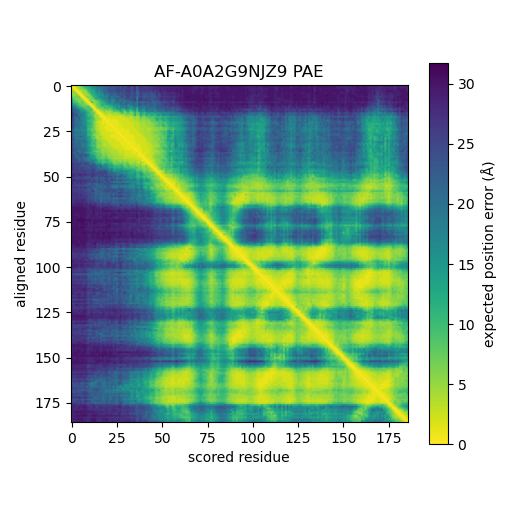TOM 641 C CA . GLU A 1 88 ? 7.683 7.854 -21.303 1.00 58.34 88 GLU A CA 1
ATOM 642 C C . GLU A 1 88 ? 7.341 7.455 -19.865 1.00 58.34 88 GLU A C 1
ATOM 644 O O . GLU A 1 88 ? 8.207 7.279 -19.008 1.00 58.34 88 GLU A O 1
ATOM 649 N N . ASP A 1 89 ? 6.045 7.347 -19.597 1.00 68.31 89 ASP A N 1
ATOM 650 C CA . ASP A 1 89 ? 5.548 6.946 -18.288 1.00 68.31 89 ASP A CA 1
ATOM 651 C C . ASP A 1 89 ? 5.795 5.448 -18.021 1.00 68.31 89 ASP A C 1
ATOM 653 O O . ASP A 1 89 ? 5.722 4.601 -18.923 1.00 68.31 89 ASP A O 1
ATOM 657 N N . CYS A 1 90 ? 6.049 5.095 -16.758 1.00 73.69 90 CYS A N 1
ATOM 658 C CA . CYS A 1 90 ? 6.306 3.712 -16.354 1.00 73.69 90 CYS A CA 1
ATOM 659 C C . CYS A 1 90 ? 4.979 2.946 -16.217 1.00 73.69 90 CYS A C 1
ATOM 661 O O . CYS A 1 90 ? 4.202 3.174 -15.290 1.00 73.69 90 CYS A O 1
ATOM 663 N N . GLN A 1 91 ? 4.714 2.014 -17.140 1.00 78.00 91 GLN A N 1
ATOM 664 C CA . GLN A 1 91 ? 3.498 1.193 -17.119 1.00 78.00 91 GLN A CA 1
ATOM 665 C C . GLN A 1 91 ? 3.666 -0.055 -16.247 1.00 78.00 91 GLN A C 1
ATOM 667 O O . GLN A 1 91 ? 4.320 -1.034 -16.629 1.00 78.00 91 GLN A O 1
ATOM 672 N N . VAL A 1 92 ? 3.000 -0.052 -15.096 1.00 78.69 92 VAL A N 1
ATOM 673 C CA . VAL A 1 92 ? 2.992 -1.153 -14.132 1.00 78.69 92 VAL A CA 1
ATOM 674 C C . VAL A 1 92 ? 1.660 -1.882 -14.208 1.00 78.69 92 VAL A C 1
ATOM 676 O O . VAL A 1 92 ? 0.611 -1.331 -13.894 1.00 78.69 92 VAL A O 1
ATOM 679 N N . THR A 1 93 ? 1.686 -3.148 -14.614 1.00 83.75 93 THR A N 1
ATOM 680 C CA . THR A 1 93 ? 0.503 -4.010 -14.591 1.00 83.75 93 THR A CA 1
ATOM 681 C C . THR A 1 93 ? 0.446 -4.768 -13.279 1.00 83.75 93 THR A C 1
ATOM 683 O O . THR A 1 93 ? 1.355 -5.524 -12.936 1.00 83.75 93 THR A O 1
ATOM 686 N N . VAL A 1 94 ? -0.643 -4.561 -12.551 1.00 85.25 94 VAL A N 1
ATOM 687 C CA . VAL A 1 94 ? -0.942 -5.205 -11.281 1.00 85.25 94 VAL A CA 1
ATOM 688 C C . VAL A 1 94 ? -2.084 -6.183 -11.510 1.00 85.25 94 VAL A C 1
ATOM 690 O O . VAL A 1 94 ? -3.159 -5.811 -11.978 1.00 85.25 94 VAL A O 1
ATOM 693 N N . GLU A 1 95 ? -1.854 -7.444 -11.180 1.00 85.00 95 GLU A N 1
ATOM 694 C CA . GLU A 1 95 ? -2.863 -8.493 -11.188 1.00 85.00 95 GLU A CA 1
ATOM 695 C C . GLU A 1 95 ? -3.161 -8.914 -9.755 1.00 85.00 95 GLU A C 1
ATOM 697 O O . GLU A 1 95 ? -2.255 -9.251 -8.993 1.00 85.00 95 GLU A O 1
ATOM 702 N N . ARG A 1 96 ? -4.437 -8.933 -9.386 1.00 85.62 96 ARG A N 1
ATOM 703 C CA . ARG A 1 96 ? -4.876 -9.532 -8.133 1.00 85.62 96 ARG A CA 1
ATOM 704 C C . ARG A 1 96 ? -5.208 -10.997 -8.367 1.00 85.62 96 ARG A C 1
ATOM 706 O O . ARG A 1 96 ? -6.029 -11.316 -9.219 1.00 85.62 96 ARG A O 1
ATOM 713 N N . LYS A 1 97 ? -4.622 -11.890 -7.573 1.00 83.06 97 LYS A N 1
ATOM 714 C CA . LYS A 1 97 ? -5.011 -13.306 -7.542 1.00 83.06 97 LYS A CA 1
ATOM 715 C C . LYS A 1 97 ? -6.255 -13.508 -6.671 1.00 83.06 97 LYS A C 1
ATOM 717 O O . LYS A 1 97 ? -6.702 -12.595 -5.979 1.00 83.06 97 LYS A O 1
ATOM 722 N N . LEU A 1 98 ? -6.835 -14.705 -6.739 1.00 77.25 98 LEU A N 1
ATOM 723 C CA . LEU A 1 98 ? -7.945 -15.100 -5.868 1.00 77.25 98 LEU A CA 1
ATOM 724 C C . LEU A 1 98 ? -7.526 -15.003 -4.394 1.00 77.25 98 LEU A C 1
ATOM 726 O O . LEU A 1 98 ? -6.439 -15.462 -4.043 1.00 77.25 98 LEU A O 1
ATOM 730 N N . GLY A 1 99 ? -8.399 -14.436 -3.559 1.00 70.94 99 GLY A N 1
ATOM 731 C CA . GLY A 1 99 ? -8.187 -14.300 -2.116 1.00 70.94 99 GLY A CA 1
ATOM 732 C C . GLY A 1 99 ? -8.536 -12.914 -1.560 1.00 70.94 99 GLY A C 1
ATOM 733 O O . GLY A 1 99 ? -8.471 -11.896 -2.267 1.00 70.94 99 GLY A O 1
ATOM 734 N N . GLY A 1 100 ? -8.910 -12.888 -0.277 1.00 67.81 100 GLY A N 1
ATOM 735 C CA . GLY A 1 100 ? -9.266 -11.690 0.481 1.00 67.81 100 GLY A CA 1
ATOM 736 C C . GLY A 1 100 ? -10.660 -11.172 0.178 1.00 67.81 100 GLY A C 1
ATOM 737 O O . GLY A 1 100 ? -11.084 -11.097 -0.968 1.00 67.81 100 GLY A O 1
ATOM 738 N N . GLY A 1 101 ? -11.387 -10.772 1.220 1.00 70.12 101 GLY A N 1
ATOM 739 C CA . GLY A 1 101 ? -12.742 -10.253 1.071 1.00 70.12 101 GLY A CA 1
ATOM 740 C C . GLY A 1 101 ? -12.787 -8.843 0.475 1.00 70.12 101 GLY A C 1
ATOM 741 O O . GLY A 1 101 ? -12.246 -7.895 1.046 1.00 70.12 101 GLY A O 1
ATOM 742 N N . GLY A 1 102 ? -13.537 -8.684 -0.618 1.00 77.75 102 GLY A N 1
ATOM 743 C CA . GLY A 1 102 ? -13.956 -7.382 -1.146 1.00 77.75 102 GLY A CA 1
ATOM 744 C C . GLY A 1 102 ? -13.043 -6.808 -2.229 1.00 77.75 102 GLY A C 1
ATOM 745 O O . GLY A 1 102 ? -12.055 -7.414 -2.626 1.00 77.75 102 GLY A O 1
ATOM 746 N N . THR A 1 103 ? -13.402 -5.635 -2.747 1.00 84.19 103 THR A N 1
ATOM 747 C CA . THR A 1 103 ? -12.615 -4.904 -3.757 1.00 84.19 103 THR A CA 1
ATOM 748 C C . THR A 1 103 ? -11.546 -4.071 -3.055 1.00 84.19 103 THR A C 1
ATOM 750 O O . THR A 1 103 ? -11.862 -3.427 -2.060 1.00 84.19 103 THR A O 1
ATOM 753 N N . ILE A 1 104 ? -10.304 -4.087 -3.550 1.00 87.94 104 ILE A N 1
ATOM 754 C CA . ILE A 1 104 ? -9.240 -3.193 -3.059 1.00 87.94 104 ILE A CA 1
ATOM 755 C C . ILE A 1 104 ? -9.665 -1.749 -3.343 1.00 87.94 104 ILE A C 1
ATOM 757 O O . ILE A 1 104 ? -10.142 -1.490 -4.443 1.00 87.94 104 ILE A O 1
ATOM 761 N N . ASP A 1 105 ? -9.511 -0.821 -2.396 1.00 88.94 105 ASP A N 1
ATOM 762 C CA . ASP A 1 105 ? -9.932 0.577 -2.608 1.00 88.94 105 ASP A CA 1
ATOM 763 C C . ASP A 1 105 ? -8.892 1.393 -3.384 1.00 88.94 105 ASP A C 1
ATOM 765 O O . ASP A 1 105 ? -9.232 2.346 -4.089 1.00 88.94 105 ASP A O 1
ATOM 769 N N . GLY A 1 106 ? -7.622 1.006 -3.283 1.00 89.38 106 GLY A N 1
ATOM 770 C CA . GLY A 1 106 ? -6.566 1.569 -4.104 1.00 89.38 106 GLY A CA 1
ATOM 771 C C . GLY A 1 106 ? -5.227 0.860 -3.968 1.00 89.38 106 GLY A C 1
ATOM 772 O O . GLY A 1 106 ? -5.054 -0.086 -3.195 1.00 89.38 106 GLY A O 1
ATOM 773 N N . LEU A 1 107 ? -4.268 1.326 -4.757 1.00 87.94 107 LEU A N 1
AT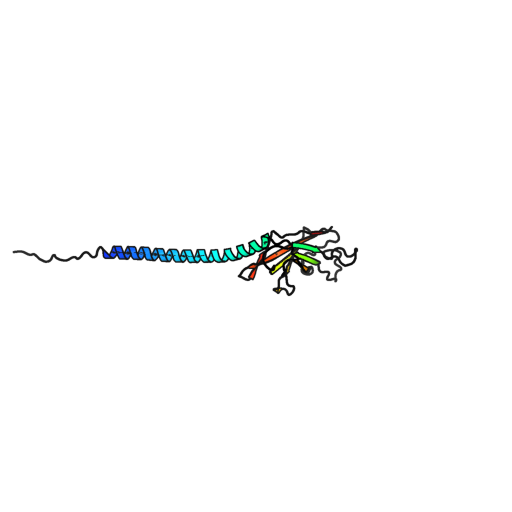OM 774 C CA . LEU A 1 107 ? -2.929 0.765 -4.854 1.00 87.94 107 LEU A CA 1
ATOM 775 C C . LEU A 1 107 ? -1.901 1.875 -4.737 1.00 87.94 107 LEU A C 1
ATOM 777 O O . LEU A 1 107 ? -1.990 2.882 -5.427 1.00 87.94 107 LEU A O 1
ATOM 781 N N . LYS A 1 108 ? -0.901 1.660 -3.893 1.00 88.50 108 LYS A N 1
ATOM 782 C CA . LYS A 1 108 ? 0.320 2.452 -3.884 1.00 88.50 108 LYS A CA 1
ATOM 783 C C . LYS A 1 108 ? 1.386 1.722 -4.674 1.00 88.50 108 LYS A C 1
ATOM 785 O O . LYS A 1 108 ? 1.740 0.598 -4.322 1.00 88.50 108 LYS A O 1
ATOM 790 N N . ILE A 1 109 ? 1.903 2.348 -5.719 1.00 86.25 109 ILE A N 1
ATOM 791 C CA . ILE A 1 109 ? 2.999 1.798 -6.515 1.00 86.25 109 ILE A CA 1
ATOM 792 C C . ILE A 1 109 ? 4.260 2.568 -6.165 1.00 86.25 109 ILE A C 1
ATOM 794 O O . ILE A 1 109 ? 4.264 3.792 -6.159 1.00 86.25 109 ILE A O 1
ATOM 798 N N . VAL A 1 110 ? 5.323 1.839 -5.848 1.00 85.44 110 VAL A N 1
ATOM 799 C CA . VAL A 1 110 ? 6.646 2.374 -5.543 1.00 85.44 110 VAL A CA 1
ATOM 800 C C . VAL A 1 110 ? 7.630 1.797 -6.545 1.00 85.44 110 VAL A C 1
ATOM 802 O O . VAL A 1 110 ? 7.723 0.576 -6.679 1.00 85.44 110 VAL A O 1
ATOM 805 N N . VAL A 1 111 ? 8.377 2.660 -7.223 1.00 81.50 111 VAL A N 1
ATOM 806 C CA . VAL A 1 111 ? 9.477 2.279 -8.114 1.00 81.50 111 VAL A CA 1
ATOM 807 C C . VAL A 1 111 ? 10.769 2.797 -7.497 1.00 81.50 111 VAL A C 1
ATOM 809 O O . VAL A 1 111 ? 10.838 3.958 -7.102 1.00 81.50 111 VAL A O 1
ATOM 812 N N . SER A 1 112 ? 11.779 1.942 -7.356 1.00 80.31 112 SER A N 1
ATOM 813 C CA . SER A 1 112 ? 13.057 2.302 -6.736 1.00 80.31 112 SER A CA 1
ATOM 814 C C . SER A 1 112 ? 14.235 1.623 -7.425 1.00 80.31 112 SER A C 1
ATOM 816 O O . SER A 1 112 ? 14.136 0.457 -7.784 1.00 80.31 112 SER A O 1
ATOM 818 N N . ASP A 1 113 ? 15.361 2.319 -7.551 1.00 75.81 113 ASP A N 1
ATOM 819 C CA . ASP A 1 113 ? 16.656 1.776 -8.006 1.00 75.81 113 ASP A CA 1
ATOM 820 C C . ASP A 1 113 ? 17.576 1.370 -6.829 1.00 75.81 113 ASP A C 1
ATOM 822 O O . ASP A 1 113 ? 18.750 1.051 -7.006 1.00 75.81 113 ASP A O 1
ATOM 826 N N . GLY A 1 114 ? 17.058 1.411 -5.594 1.00 78.25 114 GLY A N 1
ATOM 827 C CA . GLY A 1 114 ? 17.818 1.185 -4.361 1.00 78.25 114 GLY A CA 1
ATOM 828 C C . GLY A 1 114 ? 18.492 2.433 -3.772 1.00 78.25 114 GLY A C 1
ATOM 829 O O . GLY A 1 114 ? 18.877 2.398 -2.604 1.00 78.25 114 GLY A O 1
ATOM 830 N N . THR A 1 115 ? 18.582 3.533 -4.522 1.00 79.25 115 THR A N 1
ATOM 831 C CA . THR A 1 115 ? 19.116 4.837 -4.076 1.00 79.25 115 THR A CA 1
ATOM 832 C C . THR A 1 115 ? 18.018 5.902 -4.017 1.00 79.25 115 THR A C 1
ATOM 834 O O . THR A 1 115 ? 17.901 6.631 -3.034 1.00 79.25 115 THR A O 1
ATOM 837 N N . SER A 1 116 ? 17.182 5.946 -5.049 1.00 77.81 116 SER A N 1
ATOM 838 C CA . SER A 1 116 ? 16.036 6.821 -5.240 1.00 77.81 116 SER A CA 1
ATOM 839 C C . SER A 1 116 ? 14.750 5.998 -5.281 1.00 77.81 116 SER A C 1
ATOM 841 O O . SER A 1 116 ? 14.739 4.804 -5.606 1.00 77.81 116 SER A O 1
ATOM 843 N N . SER A 1 117 ? 13.632 6.633 -4.941 1.00 80.31 117 SER A N 1
ATOM 844 C CA . SER A 1 117 ? 12.312 6.022 -5.060 1.00 80.31 117 SER A CA 1
ATOM 845 C C . SER A 1 117 ? 11.262 7.053 -5.423 1.00 80.31 117 SER A C 1
ATOM 847 O O . SER A 1 117 ? 11.222 8.126 -4.821 1.00 80.31 117 SER A O 1
ATOM 849 N N . ILE A 1 118 ? 10.368 6.677 -6.325 1.00 80.12 118 ILE A N 1
ATOM 850 C CA . ILE A 1 118 ? 9.138 7.403 -6.630 1.00 80.12 118 ILE A CA 1
ATOM 851 C C . ILE A 1 118 ? 7.959 6.563 -6.159 1.00 80.12 118 ILE A C 1
ATOM 853 O O . ILE A 1 118 ? 8.024 5.330 -6.158 1.00 80.12 118 ILE A O 1
ATOM 857 N N . SER A 1 119 ? 6.885 7.214 -5.727 1.00 83.19 119 SER A N 1
ATOM 858 C CA . SER A 1 119 ? 5.669 6.504 -5.353 1.00 83.19 119 SER A CA 1
ATOM 859 C C . SER A 1 119 ? 4.425 7.294 -5.684 1.00 83.19 119 SER A C 1
ATOM 861 O O . SER A 1 119 ? 4.371 8.481 -5.371 1.00 83.19 119 SER A O 1
ATOM 863 N N . GLU A 1 120 ? 3.414 6.603 -6.192 1.00 84.69 120 GLU A N 1
ATOM 864 C CA . GLU A 1 120 ? 2.110 7.176 -6.503 1.00 84.69 120 GLU A CA 1
ATOM 865 C C . GLU A 1 120 ? 0.988 6.320 -5.926 1.00 84.69 120 GLU A C 1
ATOM 867 O O . GLU A 1 120 ? 1.053 5.085 -5.922 1.00 84.69 120 GLU A O 1
ATOM 872 N N . ASP A 1 121 ? -0.040 7.003 -5.427 1.00 84.75 121 ASP A N 1
ATOM 873 C CA . ASP A 1 121 ? -1.236 6.387 -4.874 1.00 84.75 121 ASP A CA 1
ATOM 874 C C . ASP A 1 121 ? -2.367 6.499 -5.907 1.00 84.75 121 ASP A C 1
ATOM 876 O O . ASP A 1 121 ? -2.828 7.592 -6.238 1.00 84.75 121 ASP A O 1
ATOM 880 N N . PHE A 1 122 ? -2.846 5.356 -6.386 1.00 83.94 122 PHE A N 1
ATOM 881 C CA . PHE A 1 122 ? -3.967 5.246 -7.311 1.00 83.94 122 PHE A CA 1
ATOM 882 C C . PHE A 1 122 ? -5.240 4.928 -6.523 1.00 83.94 122 PHE A C 1
ATOM 884 O O . PHE A 1 122 ? -5.308 3.926 -5.807 1.00 83.94 122 PHE A O 1
ATOM 891 N N . THR A 1 123 ? -6.268 5.766 -6.657 1.00 78.38 123 THR A N 1
ATOM 892 C CA . THR A 1 123 ? -7.577 5.618 -5.997 1.00 78.38 123 THR A CA 1
ATOM 893 C C . THR A 1 123 ? -8.703 5.846 -7.001 1.00 78.38 123 THR A C 1
ATOM 895 O O . THR A 1 123 ? -8.500 6.390 -8.079 1.00 78.38 123 THR A O 1
ATOM 898 N N . ALA A 1 124 ? -9.947 5.524 -6.641 1.00 59.84 124 ALA A N 1
ATOM 899 C CA . ALA A 1 124 ? -11.104 6.017 -7.398 1.00 59.84 124 ALA A CA 1
ATOM 900 C C . ALA A 1 124 ? -11.138 7.556 -7.547 1.00 59.84 124 ALA A C 1
ATOM 902 O O . ALA A 1 124 ? -11.705 8.062 -8.513 1.00 59.84 124 ALA A O 1
ATOM 903 N N . SER A 1 125 ? -10.544 8.304 -6.608 1.00 52.34 125 SER A N 1
ATOM 904 C CA . SER A 1 125 ? -10.603 9.770 -6.584 1.00 52.34 125 SER A CA 1
ATOM 905 C C . SER A 1 125 ? -9.597 10.456 -7.510 1.00 52.34 125 SER A C 1
ATOM 907 O O . SER A 1 125 ? -9.786 11.631 -7.807 1.00 52.34 125 SER A O 1
ATOM 909 N N . THR A 1 126 ? -8.551 9.762 -7.974 1.00 54.62 126 THR A N 1
ATOM 910 C CA . THR A 1 126 ? -7.553 10.317 -8.908 1.00 54.62 126 THR A CA 1
ATOM 911 C C . THR A 1 126 ? -7.966 10.195 -10.381 1.00 54.62 126 THR A C 1
ATOM 913 O O . THR A 1 126 ? -7.203 10.571 -11.262 1.00 54.62 126 THR A O 1
ATOM 916 N N . GLY A 1 127 ? -9.170 9.688 -10.683 1.00 53.53 127 GLY A N 1
ATOM 917 C CA . GLY A 1 127 ? -9.657 9.473 -12.057 1.00 53.53 127 GLY A CA 1
ATOM 918 C C . GLY A 1 127 ? -9.145 8.176 -12.696 1.00 53.53 127 GLY A C 1
ATOM 919 O O . GLY A 1 127 ? -9.847 7.570 -13.504 1.00 53.53 127 GLY A O 1
ATOM 920 N N . GLU A 1 128 ? -7.992 7.673 -12.253 1.00 61.69 128 GLU A N 1
ATOM 921 C CA . GLU A 1 128 ? -7.516 6.321 -12.534 1.00 61.69 128 GLU A CA 1
ATOM 922 C C . GLU A 1 128 ? -7.910 5.377 -11.397 1.00 61.69 128 GLU A C 1
ATOM 924 O O . GLU A 1 128 ? -7.227 5.284 -10.385 1.00 61.69 128 GLU A O 1
ATOM 929 N N . THR A 1 129 ? -9.021 4.650 -11.544 1.00 68.31 129 THR A N 1
ATOM 930 C CA . THR A 1 129 ? -9.559 3.840 -10.437 1.00 68.31 129 THR A CA 1
ATOM 931 C C . THR A 1 129 ? -8.545 2.816 -9.898 1.00 68.31 129 THR A C 1
ATOM 933 O O . THR A 1 129 ? -8.300 1.783 -10.513 1.00 68.31 129 THR A O 1
ATOM 936 N N . GLY A 1 130 ? -7.959 3.067 -8.727 1.00 67.12 130 GLY A N 1
ATOM 937 C CA . GLY A 1 130 ? -7.112 2.098 -8.014 1.00 67.12 130 GLY A CA 1
ATOM 938 C C . GLY A 1 130 ? -7.835 0.808 -7.613 1.00 67.12 130 GLY A C 1
ATOM 939 O O . GLY A 1 130 ? -7.209 -0.136 -7.138 1.00 67.12 130 GLY A O 1
ATOM 940 N N . ASN A 1 131 ? -9.154 0.760 -7.799 1.00 82.19 131 ASN A N 1
ATOM 941 C CA . ASN A 1 131 ? -9.973 -0.371 -7.423 1.00 82.19 131 ASN A CA 1
ATOM 942 C C . ASN A 1 131 ? -9.639 -1.614 -8.245 1.00 82.19 131 ASN A C 1
ATOM 944 O O . ASN A 1 131 ? -9.740 -1.612 -9.473 1.00 82.19 131 ASN A O 1
ATOM 948 N N . LEU A 1 132 ? -9.309 -2.697 -7.543 1.00 83.75 132 LEU A N 1
ATOM 949 C CA . LEU A 1 132 ? -8.960 -3.973 -8.154 1.00 83.75 132 LEU A CA 1
ATOM 950 C C . LEU A 1 132 ? -9.789 -5.099 -7.524 1.00 83.75 132 LEU A C 1
ATOM 952 O O . LEU A 1 132 ? -9.635 -5.454 -6.347 1.00 83.75 132 LEU A O 1
ATOM 956 N N . GLY A 1 133 ? -10.720 -5.630 -8.318 1.00 84.25 133 GLY A N 1
ATOM 957 C CA . GLY A 1 133 ? -11.526 -6.797 -7.961 1.00 84.25 133 GLY A CA 1
ATOM 958 C C . GLY A 1 133 ? -10.699 -8.084 -7.950 1.00 84.25 133 GLY A C 1
ATOM 959 O O . GLY A 1 133 ? -9.549 -8.108 -8.386 1.00 84.25 133 GLY A O 1
ATOM 960 N N . GLU A 1 134 ? -11.277 -9.166 -7.440 1.00 82.88 134 GLU A N 1
ATOM 961 C CA . GLU A 1 134 ? -10.638 -10.483 -7.494 1.00 82.88 134 GLU A CA 1
ATOM 962 C C . GLU A 1 134 ? -10.388 -10.916 -8.943 1.00 82.88 134 GLU A C 1
ATOM 964 O O . GLU A 1 134 ? -11.247 -10.736 -9.805 1.00 82.88 134 GLU A O 1
ATOM 969 N N . VAL A 1 135 ? -9.206 -11.487 -9.208 1.00 84.75 135 VAL A N 1
ATOM 970 C CA . VAL A 1 135 ? -8.783 -11.941 -10.554 1.00 84.75 135 VAL A CA 1
ATOM 971 C C . VAL A 1 135 ? -8.741 -10.810 -11.592 1.00 84.75 135 VAL A C 1
ATOM 973 O O . VAL A 1 135 ? -8.650 -11.052 -12.793 1.00 84.75 135 VAL A O 1
ATOM 976 N N . ALA A 1 136 ? -8.803 -9.551 -11.152 1.00 86.62 136 ALA A N 1
ATOM 977 C CA . ALA A 1 136 ? -8.691 -8.411 -12.040 1.00 86.62 136 ALA A CA 1
ATOM 978 C C . ALA A 1 136 ? -7.220 -8.063 -12.281 1.00 86.62 136 ALA A C 1
ATOM 980 O O . ALA A 1 136 ? -6.373 -8.144 -11.387 1.00 86.62 136 ALA A O 1
ATOM 981 N N . SER A 1 137 ? -6.938 -7.617 -13.500 1.00 86.19 137 SER A N 1
ATOM 982 C CA . SER A 1 137 ? -5.658 -7.038 -13.886 1.00 86.19 137 SER A CA 1
ATOM 983 C C . SER A 1 137 ? -5.878 -5.605 -14.338 1.00 86.19 137 SER A C 1
ATOM 985 O O . SER A 1 137 ? -6.848 -5.315 -15.044 1.00 86.19 137 SER A O 1
ATOM 987 N N . LYS A 1 138 ? -4.989 -4.707 -13.923 1.00 85.44 138 LYS A N 1
ATOM 988 C CA . LYS A 1 138 ? -5.012 -3.311 -14.343 1.00 85.44 138 LYS A CA 1
ATOM 989 C C . LYS A 1 138 ? -3.598 -2.788 -14.551 1.00 85.44 138 LYS A C 1
ATOM 991 O O . LYS A 1 138 ? -2.699 -3.087 -13.770 1.00 85.44 138 LYS A O 1
ATOM 996 N N . THR A 1 139 ? -3.417 -2.006 -15.608 1.00 83.94 139 THR A N 1
ATOM 997 C CA . THR A 1 139 ? -2.180 -1.267 -15.868 1.00 83.94 139 THR A CA 1
ATOM 998 C C . THR A 1 139 ? -2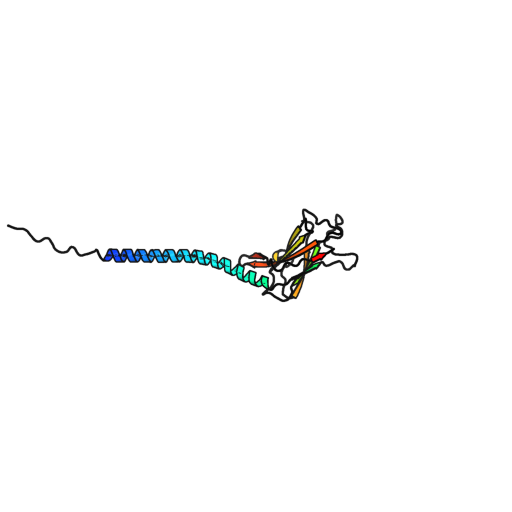.324 0.147 -15.328 1.00 83.94 139 THR A C 1
ATOM 1000 O O . THR A 1 139 ? -3.333 0.803 -15.580 1.00 83.94 139 THR A O 1
ATOM 1003 N N . PHE A 1 140 ? -1.316 0.575 -14.582 1.00 82.62 140 PHE A N 1
ATOM 1004 C CA . PHE A 1 140 ? -1.176 1.900 -14.005 1.00 82.62 140 PHE A CA 1
ATOM 1005 C C . PHE A 1 140 ? 0.010 2.595 -14.646 1.00 82.62 140 PHE A C 1
ATOM 1007 O O . PHE A 1 140 ? 1.019 1.955 -14.957 1.00 82.62 140 PHE A O 1
ATOM 1014 N N . THR A 1 141 ? -0.129 3.896 -14.825 1.00 81.50 141 THR A N 1
ATOM 1015 C CA . THR A 1 141 ? 0.883 4.743 -15.435 1.00 81.50 141 THR A CA 1
ATOM 1016 C C . THR A 1 141 ? 1.507 5.567 -14.323 1.00 81.50 141 THR A C 1
ATOM 1018 O O . THR A 1 141 ? 0.844 6.439 -13.777 1.00 81.50 141 THR A O 1
ATOM 1021 N N . VAL A 1 142 ? 2.742 5.238 -13.942 1.00 77.69 142 VAL A N 1
ATOM 1022 C CA . VAL A 1 142 ? 3.475 5.989 -12.918 1.00 77.69 142 VAL A CA 1
ATOM 1023 C C . VAL A 1 142 ? 4.160 7.168 -13.593 1.00 77.69 142 VAL A C 1
ATOM 1025 O O . VAL A 1 142 ? 5.057 6.962 -14.422 1.00 77.69 142 VAL A O 1
ATOM 1028 N N . ASP A 1 143 ? 3.729 8.378 -13.243 1.00 73.75 143 ASP A N 1
ATOM 1029 C CA . ASP A 1 143 ? 4.284 9.610 -13.791 1.00 73.75 143 ASP A CA 1
ATOM 1030 C C . ASP A 1 143 ? 5.661 9.883 -13.167 1.00 73.75 143 ASP A C 1
ATOM 1032 O O . ASP A 1 143 ? 5.832 10.083 -11.964 1.00 73.75 143 ASP A O 1
ATOM 1036 N N . GLN A 1 144 ? 6.690 9.873 -14.010 1.00 66.31 144 GLN A N 1
ATOM 1037 C CA . GLN A 1 144 ? 8.067 10.119 -13.584 1.00 66.31 144 GLN A CA 1
ATOM 1038 C C . GLN A 1 144 ? 8.458 11.600 -13.675 1.00 66.31 144 GLN A C 1
ATOM 1040 O O . GLN A 1 144 ? 9.535 11.979 -13.215 1.00 66.31 144 GLN A O 1
ATOM 1045 N N . THR A 1 145 ? 7.603 12.458 -14.240 1.00 60.56 145 THR A N 1
ATOM 1046 C CA . THR A 1 145 ? 7.877 13.892 -14.426 1.00 60.56 145 THR A CA 1
ATOM 1047 C C . THR A 1 145 ? 7.864 14.675 -13.115 1.00 60.56 145 THR A C 1
ATOM 1049 O O . THR A 1 145 ? 8.504 15.723 -13.014 1.00 60.56 145 THR A O 1
ATOM 1052 N N . THR A 1 146 ? 7.190 14.157 -12.086 1.00 51.75 146 THR A N 1
ATOM 1053 C CA . THR A 1 146 ? 7.123 14.768 -10.749 1.00 51.75 146 THR A CA 1
ATOM 1054 C C . THR A 1 146 ? 8.295 14.376 -9.842 1.00 51.75 146 THR A C 1
ATOM 1056 O O . THR A 1 146 ? 8.457 14.937 -8.754 1.00 51.75 146 THR A O 1
ATOM 1059 N N . ALA A 1 147 ? 9.150 13.450 -10.284 1.00 54.75 147 ALA A N 1
ATOM 1060 C CA . ALA A 1 147 ? 10.284 12.966 -9.516 1.00 54.75 147 ALA A CA 1
ATOM 1061 C C . ALA A 1 147 ? 11.433 13.987 -9.520 1.00 54.75 147 ALA A C 1
ATOM 1063 O O . ALA A 1 147 ? 12.119 14.187 -10.519 1.00 54.75 147 ALA A O 1
ATOM 1064 N N . THR A 1 148 ? 11.689 14.616 -8.370 1.00 44.75 148 THR A N 1
ATOM 1065 C CA . THR A 1 148 ? 12.830 15.532 -8.159 1.00 44.75 148 THR A CA 1
ATOM 1066 C C . THR A 1 148 ? 14.193 14.855 -8.312 1.00 44.75 148 THR A C 1
ATOM 1068 O O . THR A 1 148 ? 15.196 15.531 -8.538 1.00 44.75 148 THR A O 1
ATOM 1071 N N . THR A 1 149 ? 14.231 13.529 -8.223 1.00 53.16 149 THR A N 1
ATOM 1072 C CA . THR A 1 149 ? 15.358 12.679 -8.604 1.00 53.16 149 THR A CA 1
ATOM 1073 C C . THR A 1 149 ? 14.849 11.718 -9.662 1.00 53.16 149 THR A C 1
ATOM 1075 O O . THR A 1 149 ? 14.150 10.755 -9.336 1.00 53.16 149 THR A O 1
ATOM 1078 N N . LEU A 1 150 ? 15.155 12.009 -10.925 1.00 55.50 150 LEU A N 1
ATOM 1079 C CA . LEU A 1 150 ? 14.917 11.065 -12.007 1.00 55.50 150 LEU A CA 1
ATOM 1080 C C . LEU A 1 150 ? 15.621 9.757 -11.651 1.00 55.50 150 LEU A C 1
ATOM 1082 O O . LEU A 1 150 ? 16.782 9.756 -11.237 1.00 55.50 150 LEU A O 1
ATOM 1086 N N . ILE A 1 151 ? 14.897 8.654 -11.800 1.00 60.62 151 ILE A N 1
ATOM 1087 C CA . ILE A 1 151 ? 15.469 7.320 -11.744 1.00 60.62 151 ILE A CA 1
ATOM 1088 C C . ILE A 1 151 ? 16.247 7.137 -13.062 1.00 60.62 151 ILE A C 1
ATOM 1090 O O . ILE A 1 151 ? 15.737 6.611 -14.049 1.00 60.62 151 ILE A O 1
ATOM 1094 N N . ASP A 1 152 ? 17.455 7.693 -13.117 1.00 56.00 152 ASP A N 1
ATOM 1095 C CA . ASP A 1 152 ? 18.296 7.701 -14.313 1.00 56.00 152 ASP A CA 1
ATOM 1096 C C . ASP A 1 152 ? 19.057 6.385 -14.395 1.00 56.00 152 ASP A C 1
ATOM 1098 O O . ASP A 1 152 ? 20.051 6.179 -13.697 1.00 56.00 152 ASP A O 1
ATOM 1102 N N . ALA A 1 153 ? 18.537 5.438 -15.171 1.00 52.16 153 ALA A N 1
ATOM 1103 C CA . ALA A 1 153 ? 19.141 4.121 -15.188 1.00 52.16 153 ALA A CA 1
ATOM 1104 C C . ALA A 1 153 ? 18.874 3.337 -16.470 1.00 52.16 153 ALA A C 1
ATOM 1106 O O . ALA A 1 153 ? 18.154 2.342 -16.533 1.00 52.16 153 ALA A O 1
ATOM 1107 N N . VAL A 1 154 ? 19.619 3.726 -17.497 1.00 50.16 154 VAL A N 1
ATOM 1108 C CA . VAL A 1 154 ? 19.960 2.778 -18.552 1.00 50.16 154 VAL A CA 1
ATOM 1109 C C . VAL A 1 154 ? 20.840 1.683 -17.928 1.00 50.16 154 VAL A C 1
ATOM 1111 O O . VAL A 1 154 ? 22.009 1.916 -17.627 1.00 50.16 154 VAL A O 1
ATOM 1114 N N . GLY A 1 155 ? 20.269 0.493 -17.718 1.00 54.19 155 GLY A N 1
ATOM 1115 C CA . GLY A 1 155 ? 20.990 -0.702 -17.259 1.00 54.19 155 GLY A CA 1
ATOM 1116 C C . GLY A 1 155 ? 21.164 -0.850 -15.743 1.00 54.19 155 GLY A C 1
ATOM 1117 O O . GLY A 1 155 ? 22.091 -1.540 -15.319 1.00 54.19 155 GLY A O 1
ATOM 1118 N N . THR A 1 156 ? 20.320 -0.216 -14.917 1.00 59.22 156 THR A N 1
ATOM 1119 C CA . THR A 1 156 ? 20.256 -0.561 -13.484 1.00 59.22 156 THR A CA 1
ATOM 1120 C C . THR A 1 156 ? 18.963 -1.275 -13.148 1.00 59.22 156 THR A C 1
ATOM 1122 O O . THR A 1 156 ? 17.914 -0.994 -13.725 1.00 59.22 156 THR A O 1
ATOM 1125 N N . SER A 1 157 ? 19.039 -2.168 -12.166 1.00 66.75 157 SER A N 1
ATOM 1126 C CA . SER A 1 157 ? 17.877 -2.918 -11.736 1.00 66.75 157 SER A CA 1
ATOM 1127 C C . SER A 1 157 ? 16.932 -2.098 -10.877 1.00 66.75 157 SER A C 1
ATOM 1129 O O . SER A 1 157 ? 17.309 -1.596 -9.820 1.00 66.75 157 SER A O 1
ATOM 1131 N N . TYR A 1 158 ? 15.666 -2.060 -11.283 1.00 71.69 158 TYR A N 1
ATOM 1132 C CA . TYR A 1 158 ? 14.602 -1.447 -10.498 1.00 71.69 158 TYR A CA 1
ATOM 1133 C C . TYR A 1 158 ? 13.808 -2.475 -9.723 1.00 71.69 158 TYR A C 1
ATOM 1135 O O . TYR A 1 158 ? 13.538 -3.572 -10.204 1.00 71.69 158 TYR A O 1
ATOM 1143 N N . LYS A 1 159 ? 13.368 -2.056 -8.544 1.00 77.88 159 LYS A N 1
ATOM 1144 C CA . LYS A 1 159 ? 12.387 -2.709 -7.700 1.00 77.88 159 LYS A CA 1
ATOM 1145 C C . LYS A 1 159 ? 11.061 -1.975 -7.832 1.00 77.88 159 LYS A C 1
ATOM 1147 O O . LYS A 1 159 ? 10.930 -0.829 -7.409 1.00 77.88 159 LYS A O 1
ATOM 1152 N N . ILE A 1 160 ? 10.061 -2.675 -8.353 1.00 77.62 160 ILE A N 1
ATOM 1153 C CA . ILE A 1 160 ? 8.669 -2.214 -8.334 1.00 77.62 160 ILE A CA 1
ATOM 1154 C C . ILE A 1 160 ? 7.951 -2.920 -7.200 1.00 77.62 160 ILE A C 1
ATOM 1156 O O . ILE A 1 160 ? 8.070 -4.131 -7.057 1.00 77.62 160 ILE A O 1
ATOM 1160 N N . THR A 1 161 ? 7.231 -2.158 -6.387 1.00 83.94 161 THR A N 1
ATOM 1161 C CA . THR A 1 161 ? 6.457 -2.624 -5.240 1.00 83.94 161 THR A CA 1
ATOM 1162 C C . THR A 1 161 ? 5.046 -2.068 -5.346 1.00 83.94 161 THR A C 1
ATOM 1164 O O . THR A 1 161 ? 4.863 -0.857 -5.328 1.00 83.94 161 THR A O 1
ATOM 1167 N N . ALA A 1 162 ? 4.049 -2.944 -5.448 1.00 85.06 162 ALA A N 1
ATOM 1168 C CA . ALA A 1 162 ? 2.645 -2.562 -5.326 1.00 85.06 162 ALA A CA 1
ATOM 1169 C C . ALA A 1 162 ? 2.147 -2.916 -3.925 1.00 85.06 162 ALA A C 1
ATOM 1171 O O . ALA A 1 162 ? 2.323 -4.045 -3.474 1.00 85.06 162 ALA A O 1
ATOM 1172 N N . VAL A 1 163 ? 1.532 -1.951 -3.249 1.00 87.75 163 VAL A N 1
ATOM 1173 C CA . VAL A 1 163 ? 0.982 -2.090 -1.902 1.00 87.75 163 VAL A CA 1
ATOM 1174 C C . VAL A 1 163 ? -0.504 -1.754 -1.975 1.00 87.75 163 VAL A C 1
ATOM 1176 O O . VAL A 1 163 ? -0.854 -0.586 -2.167 1.00 87.75 163 VAL A O 1
ATOM 1179 N N . PRO A 1 164 ? -1.403 -2.740 -1.852 1.00 88.00 164 PRO A N 1
ATOM 1180 C CA . PRO A 1 164 ? -2.825 -2.454 -1.849 1.00 88.00 164 PRO A CA 1
ATOM 1181 C C . PRO A 1 164 ? -3.213 -1.775 -0.537 1.00 88.00 164 PRO A C 1
ATOM 1183 O O . PRO A 1 164 ? -2.583 -1.989 0.502 1.00 88.00 164 PRO A O 1
ATOM 1186 N N . PHE A 1 165 ? -4.261 -0.963 -0.570 1.00 87.81 165 PHE A N 1
ATOM 1187 C CA . PHE A 1 165 ? -4.850 -0.384 0.628 1.00 87.81 165 PHE A CA 1
ATOM 1188 C C . PHE A 1 165 ? -6.370 -0.371 0.557 1.00 87.81 165 PHE A C 1
ATOM 1190 O O . PHE A 1 165 ? -6.990 -0.447 -0.506 1.00 87.81 165 PHE A O 1
ATOM 1197 N N . PHE A 1 166 ? -6.951 -0.233 1.737 1.00 87.19 166 PHE A N 1
ATOM 1198 C CA . PHE A 1 166 ? -8.377 -0.060 1.945 1.00 87.19 166 PHE A CA 1
ATOM 1199 C C . PHE A 1 166 ? -8.638 1.259 2.656 1.00 87.19 166 PHE A C 1
ATOM 1201 O O . PHE A 1 166 ? -7.770 1.768 3.370 1.00 87.19 166 PHE A O 1
ATOM 1208 N N . LEU A 1 167 ? -9.834 1.800 2.485 1.00 85.62 167 LEU A N 1
ATOM 1209 C CA . LEU A 1 167 ? -10.301 2.943 3.248 1.00 85.62 167 LEU A CA 1
ATOM 1210 C C . LEU A 1 167 ? -10.990 2.454 4.523 1.00 85.62 167 LEU A C 1
ATOM 1212 O O . LEU A 1 167 ? -11.848 1.572 4.491 1.00 85.62 167 LEU A O 1
ATOM 1216 N N . ASP A 1 168 ? -10.621 3.034 5.662 1.00 83.25 168 ASP A N 1
ATOM 1217 C CA . ASP A 1 168 ? -11.377 2.841 6.895 1.00 83.25 168 ASP A CA 1
ATOM 1218 C C . ASP A 1 168 ? -12.702 3.631 6.869 1.00 83.25 168 ASP A C 1
ATOM 1220 O O . ASP A 1 168 ? -12.997 4.386 5.941 1.00 83.25 168 ASP A O 1
ATOM 1224 N N . ALA A 1 169 ? -13.513 3.494 7.921 1.00 80.50 169 ALA A N 1
ATOM 1225 C CA . ALA A 1 169 ? -14.800 4.187 8.037 1.00 80.50 169 ALA A CA 1
ATOM 1226 C C . ALA A 1 169 ? -14.700 5.730 8.009 1.00 80.50 169 ALA A C 1
ATOM 1228 O O . ALA A 1 169 ? -15.714 6.400 7.834 1.00 80.50 169 ALA A O 1
ATOM 1229 N N . SER A 1 170 ? -13.502 6.295 8.191 1.00 81.88 170 SER A N 1
ATOM 1230 C CA . SER A 1 170 ? -13.232 7.733 8.091 1.00 81.88 170 SER A CA 1
ATOM 1231 C C . SER A 1 170 ? -12.718 8.164 6.712 1.00 81.88 170 SER A C 1
ATOM 1233 O O . SER A 1 170 ? -12.458 9.347 6.502 1.00 81.88 170 SER A O 1
ATOM 1235 N N . GLY A 1 171 ? -12.575 7.227 5.767 1.00 82.31 171 GLY A N 1
ATOM 1236 C CA . GLY A 1 171 ? -12.005 7.478 4.445 1.00 82.31 171 GLY A CA 1
ATOM 1237 C C . GLY A 1 171 ? -10.476 7.534 4.439 1.00 82.31 171 GLY A C 1
ATOM 1238 O O . GLY A 1 171 ? -9.888 8.040 3.485 1.00 82.31 171 GLY A O 1
ATOM 1239 N N . LYS A 1 172 ? -9.811 7.046 5.494 1.00 84.75 172 LYS A N 1
ATOM 1240 C CA . LYS A 1 172 ? -8.348 7.039 5.589 1.00 84.75 172 LYS A CA 1
ATOM 1241 C C . LYS A 1 172 ? -7.769 5.738 5.039 1.00 84.75 172 LYS A C 1
ATOM 1243 O O . LYS A 1 172 ? -8.272 4.657 5.326 1.00 84.75 172 LYS A O 1
ATOM 1248 N N . GLN A 1 173 ? -6.667 5.850 4.302 1.00 87.50 173 GLN A N 1
ATOM 1249 C CA . GLN A 1 173 ? -5.959 4.714 3.713 1.00 87.50 173 GLN A CA 1
ATOM 1250 C C . GLN A 1 173 ? -5.250 3.854 4.774 1.00 87.50 173 GLN A C 1
ATOM 1252 O O . GLN A 1 173 ? -4.524 4.358 5.638 1.00 87.50 173 GLN A O 1
ATOM 1257 N N . VAL A 1 174 ? -5.433 2.539 4.670 1.00 86.81 174 VAL A N 1
ATOM 1258 C CA . VAL A 1 174 ? -4.787 1.500 5.476 1.00 86.81 174 VAL A CA 1
ATOM 1259 C C . VAL A 1 174 ? -4.093 0.523 4.530 1.00 86.81 174 VAL A C 1
ATOM 1261 O O . VAL A 1 174 ? -4.749 -0.254 3.840 1.00 86.81 174 VAL A O 1
ATOM 1264 N N . TYR A 1 175 ? -2.762 0.583 4.489 1.00 87.31 175 TYR A N 1
ATOM 1265 C CA . TYR A 1 175 ? -1.934 -0.212 3.579 1.00 87.31 175 TYR A CA 1
ATOM 1266 C C . TYR A 1 175 ? -1.724 -1.653 4.062 1.00 87.31 175 TYR A C 1
ATOM 1268 O O . TYR A 1 175 ? -1.456 -1.893 5.241 1.00 87.31 175 TYR A O 1
ATOM 1276 N N . CYS A 1 176 ? -1.761 -2.594 3.122 1.00 85.69 176 CYS A N 1
ATOM 1277 C CA . CYS A 1 176 ? -1.439 -4.001 3.322 1.00 85.69 176 CYS A CA 1
ATOM 1278 C C . CYS A 1 176 ? 0.061 -4.235 3.093 1.00 85.69 176 CYS A C 1
ATOM 1280 O O . CYS A 1 176 ? 0.510 -4.523 1.986 1.00 85.69 176 CYS A O 1
ATOM 1282 N N . ASN A 1 177 ? 0.851 -4.108 4.152 1.00 70.44 177 ASN A N 1
ATOM 1283 C CA . ASN A 1 177 ? 2.308 -4.280 4.139 1.00 70.44 177 ASN A CA 1
ATOM 1284 C C . ASN A 1 177 ? 2.789 -5.689 3.722 1.00 70.44 177 ASN A C 1
ATOM 1286 O O . ASN A 1 177 ? 3.903 -5.821 3.217 1.00 70.44 177 ASN A O 1
ATOM 1290 N N . GLU A 1 178 ? 1.968 -6.726 3.896 1.00 58.06 178 GLU A N 1
ATOM 1291 C CA . GLU A 1 178 ? 2.332 -8.124 3.604 1.00 58.06 178 GLU A CA 1
ATOM 1292 C C . GLU A 1 178 ? 2.225 -8.506 2.114 1.00 58.06 178 GLU A C 1
ATOM 1294 O O . GLU A 1 178 ? 2.867 -9.459 1.679 1.00 58.06 178 GLU A O 1
ATOM 1299 N N . ALA A 1 179 ? 1.501 -7.733 1.296 1.00 54.75 179 ALA A N 1
ATOM 1300 C CA . ALA A 1 179 ? 1.291 -8.010 -0.130 1.00 54.75 179 ALA A CA 1
ATOM 1301 C C . ALA A 1 179 ? 2.333 -7.317 -1.034 1.00 54.75 179 ALA A C 1
ATOM 1303 O O . ALA A 1 179 ? 2.007 -6.823 -2.112 1.00 54.75 179 ALA A O 1
ATOM 1304 N N . THR A 1 180 ? 3.590 -7.247 -0.588 1.00 56.66 180 THR A N 1
ATOM 1305 C CA . THR A 1 180 ? 4.670 -6.568 -1.319 1.00 56.66 180 THR A CA 1
ATOM 1306 C C . THR A 1 180 ? 5.346 -7.526 -2.298 1.00 56.66 180 THR A C 1
ATOM 1308 O O . THR A 1 180 ? 6.103 -8.405 -1.889 1.00 56.66 180 THR A O 1
ATOM 1311 N N . TYR A 1 181 ? 5.139 -7.324 -3.600 1.00 58.56 181 TYR A N 1
ATOM 1312 C CA . TYR A 1 181 ? 5.840 -8.078 -4.643 1.00 58.56 181 TYR A CA 1
ATOM 1313 C C . TYR A 1 181 ? 6.904 -7.216 -5.295 1.00 58.56 181 TYR A C 1
ATOM 1315 O O . TYR A 1 181 ? 6.611 -6.128 -5.777 1.00 58.56 181 TYR A O 1
ATOM 1323 N N . THR A 1 182 ? 8.138 -7.719 -5.270 1.00 55.88 182 THR A N 1
ATOM 1324 C CA . THR A 1 182 ? 9.306 -7.092 -5.887 1.00 55.88 182 THR A CA 1
ATOM 1325 C C . THR A 1 182 ? 9.566 -7.756 -7.228 1.00 55.88 182 THR A C 1
ATOM 1327 O O . THR A 1 182 ? 9.886 -8.942 -7.270 1.00 55.88 182 THR A O 1
ATOM 1330 N N . PHE A 1 183 ? 9.451 -6.992 -8.309 1.00 57.09 183 PHE A N 1
ATOM 1331 C CA . PHE A 1 183 ? 10.012 -7.373 -9.601 1.00 57.09 183 PHE A CA 1
ATOM 1332 C C . PHE A 1 183 ? 11.360 -6.674 -9.770 1.00 57.09 183 PHE A C 1
ATOM 1334 O O . PHE A 1 183 ? 11.426 -5.467 -9.541 1.00 57.09 183 PHE A O 1
ATOM 1341 N N . SER A 1 184 ? 12.389 -7.434 -10.150 1.00 52.53 184 SER A N 1
ATOM 1342 C CA . SER A 1 184 ? 13.728 -6.934 -10.475 1.00 52.53 184 SER A CA 1
ATOM 1343 C C . SER A 1 184 ? 13.956 -7.119 -11.974 1.00 52.53 184 SER A C 1
ATOM 1345 O O . SER A 1 184 ? 13.976 -8.260 -12.438 1.00 52.53 184 SER A O 1
ATOM 1347 N N . HIS A 1 185 ? 14.108 -6.033 -12.734 1.00 50.88 185 HIS A N 1
ATOM 1348 C CA . HIS A 1 185 ? 14.557 -6.118 -14.132 1.00 50.88 185 HIS A CA 1
ATOM 1349 C C . HIS A 1 185 ? 16.081 -5.931 -14.191 1.00 50.88 185 HIS A C 1
ATOM 1351 O O . HIS A 1 185 ? 16.568 -5.065 -13.473 1.00 50.88 185 HIS A O 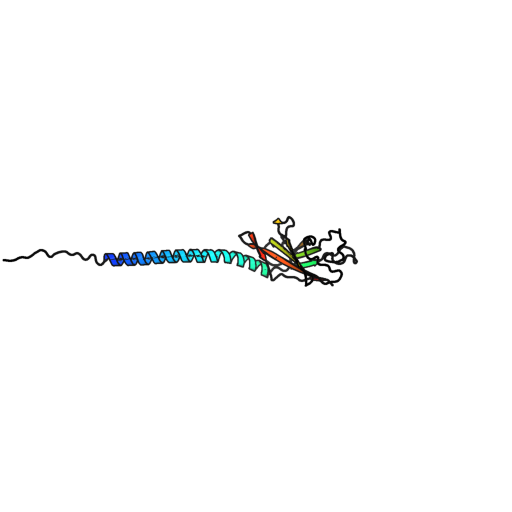1
ATOM 1357 N N . PRO A 1 186 ? 16.852 -6.741 -14.935 1.00 46.38 186 PRO A N 1
ATOM 1358 C CA . PRO A 1 186 ? 18.256 -6.451 -15.232 1.00 46.38 186 PRO A CA 1
ATOM 1359 C C . PRO A 1 186 ? 18.411 -5.309 -16.244 1.00 46.38 186 PRO A C 1
ATOM 1361 O O . PRO A 1 186 ? 17.501 -5.139 -17.085 1.00 46.38 186 PRO A O 1
#

Radius of gyration: 33.86 Å; Cα contacts (8 Å, |Δi|>4): 307; chains: 1; bounding box: 62×38×127 Å

Solvent-accessible surface area (backbone atoms only — not comparable to full-atom values): 10863 Å² total; per-residue (Å²): 132,83,86,85,87,91,84,86,82,86,76,83,69,76,67,60,57,59,55,52,53,51,52,52,54,54,53,54,51,54,55,54,52,54,56,53,50,54,56,53,50,60,54,50,59,67,47,52,50,54,52,62,54,51,62,29,37,79,39,39,42,56,46,68,45,68,58,44,53,98,44,96,86,36,60,37,47,70,33,64,68,86,50,94,92,57,91,70,50,28,41,41,31,42,32,32,41,76,50,40,76,72,64,38,46,16,32,34,41,34,46,26,63,86,85,54,74,50,74,51,78,34,24,62,86,73,77,53,59,25,54,43,44,70,66,32,70,49,76,43,74,47,74,58,86,80,42,94,66,67,81,82,32,77,81,52,47,37,39,39,34,47,32,44,23,38,61,40,99,85,69,46,83,48,72,29,80,86,30,62,37,77,44,75,48,116

Mean predicted aligned error: 14.6 Å

pLDDT: mean 71.7, std 15.51, range [38.41, 96.81]

Nearest PDB structures (foldseek):
  5n06-assembly1_A  TM=5.468E-01  e=2.588E-01  Homo sapiens
  3vi4-assembly2_C  TM=3.840E-01  e=1.195E-01  Homo sapiens
  7zn4-assembly1_e  TM=5.212E-01  e=7.387E-01  Escherichia phage T5
  8xel-assembly1_A  TM=3.984E-01  e=5.605E-01  Homo sapiens
  7zn4-assembly1_g  TM=5.015E-01  e=6.359E+00  Escherichia phage T5